Protein AF-A0A7V1Z707-F1 (afdb_monomer)

Solvent-accessible surface area (backbone atoms only — not comparable to full-atom values): 9925 Å² total; per-residue (Å²): 136,84,70,59,70,59,56,55,51,48,53,52,50,53,51,48,55,55,44,49,56,33,56,69,27,36,63,40,91,52,62,70,53,20,52,52,24,50,54,52,51,55,51,44,47,70,42,86,67,9,59,64,48,47,56,56,34,60,56,38,56,73,47,92,47,66,58,33,25,55,51,30,51,53,48,48,51,56,61,61,61,76,72,40,89,82,39,63,60,59,43,47,41,85,31,55,59,90,86,42,83,65,45,70,63,52,41,53,52,31,37,53,54,25,53,75,72,47,72,89,88,67,87,54,101,76,52,63,43,34,25,44,14,31,52,55,50,52,40,51,42,47,73,75,56,48,44,68,69,61,55,40,52,51,40,44,54,16,37,55,46,45,49,52,52,28,57,77,67,75,44,83,77,60,64,64,87,129

Secondary structure (DSSP, 8-state):
---HHHHHHHHHHHHHHHHHHHHHTTT-SSHHHHHHHHHHHHHHTTSTTHHHHHHHHHHHTT-S-HHHHHHHHHHHHHHH----TT-SSPPPGGGS-TTSTTHHHHHHHHHHHHHHHS-TT---TT-HHHHHHHHHHHHHHHHTT--HHHHHHHHHHHHHHHHHHHHHTTPPP-PPP-

Nearest PDB structures (foldseek):
  3woy-assembly1_A  TM=5.002E-01  e=1.822E-01  Homo sapiens
  4k92-assembly2_B  TM=4.890E-01  e=6.211E-01  Homo sapiens
  8whl-assembly2_C  TM=2.829E-01  e=6.273E-02  Homo sapiens
  7rwc-assembly1_B  TM=3.567E-01  e=4.710E+00  Mus musculus
  7q4o-assembly1_A  TM=3.629E-01  e=4.234E+00  Homo sapiens

Radius of gyration: 19.45 Å; Cα contacts (8 Å, |Δi|>4): 183; chains: 1; bounding box: 58×37×52 Å

Mean predicted aligned error: 6.6 Å

Sequence (178 aa):
MFEFPFLVSWLWLSNSFESGFWICRLSHPQYAVRVAAHQQLARRVRDTDGVLTVHLLEEALQSSHPEVVRRARDLLAHFYSLEPSDYAAMPWIDQLPDYWPNRKAIVETYLYRARQLLDTGYYQADWPDYRLATSLYVYDLLRQGVPRQSVLQLLDIMVEREKEYRRSRGMKELVREY

Structure (mmCIF, N/CA/C/O backbone):
data_AF-A0A7V1Z707-F1
#
_entry.id   AF-A0A7V1Z707-F1
#
loop_
_atom_site.group_PDB
_atom_site.id
_atom_site.type_symbol
_atom_site.label_atom_id
_atom_site.label_alt_id
_atom_site.label_comp_id
_atom_site.label_asym_id
_atom_site.label_entity_id
_atom_site.label_seq_id
_atom_site.pdbx_PDB_ins_code
_atom_site.Cartn_x
_atom_site.Cartn_y
_atom_site.Cartn_z
_atom_site.occupancy
_atom_site.B_iso_or_equiv
_atom_site.auth_seq_id
_atom_site.auth_comp_id
_atom_site.auth_asym_id
_atom_site.auth_atom_id
_atom_site.pdbx_PDB_model_num
ATOM 1 N N . MET A 1 1 ? 32.501 13.244 12.351 1.00 45.38 1 MET A N 1
ATOM 2 C CA . MET A 1 1 ? 31.854 14.315 11.568 1.00 45.38 1 MET A CA 1
ATOM 3 C C . MET A 1 1 ? 31.474 13.703 10.222 1.00 45.38 1 MET A C 1
ATOM 5 O O . MET A 1 1 ? 32.355 13.371 9.453 1.00 45.38 1 MET A O 1
ATOM 9 N N . PHE A 1 2 ? 30.181 13.397 10.085 1.00 47.94 2 PHE A N 1
ATOM 10 C CA . PHE A 1 2 ? 29.369 13.000 8.921 1.00 47.94 2 PHE A CA 1
ATOM 11 C C . PHE A 1 2 ? 30.028 12.545 7.593 1.00 47.94 2 PHE A C 1
ATOM 13 O O . PHE A 1 2 ? 30.207 13.348 6.687 1.00 47.94 2 PHE A O 1
ATOM 20 N N . GLU A 1 3 ? 30.172 11.224 7.410 1.00 47.41 3 GLU A N 1
ATOM 21 C CA . GLU A 1 3 ? 30.248 10.558 6.084 1.00 47.41 3 GLU A CA 1
ATOM 22 C C . GLU A 1 3 ? 28.862 10.153 5.524 1.00 47.41 3 GLU A C 1
ATOM 24 O O . GLU A 1 3 ? 28.730 9.627 4.420 1.00 47.41 3 GLU A O 1
ATOM 29 N N . PHE A 1 4 ? 27.792 10.430 6.272 1.00 52.09 4 PHE A N 1
ATOM 30 C CA . PHE A 1 4 ? 26.423 10.028 5.935 1.00 52.09 4 PHE A CA 1
ATOM 31 C C . PHE A 1 4 ? 25.848 10.561 4.606 1.00 52.09 4 PHE A C 1
ATOM 33 O O . PHE A 1 4 ? 25.180 9.783 3.925 1.00 52.09 4 PHE A O 1
ATOM 40 N N . PRO A 1 5 ? 26.062 11.823 4.176 1.00 58.38 5 PRO A N 1
ATOM 41 C CA . PRO A 1 5 ? 25.417 12.312 2.953 1.00 58.38 5 PRO A CA 1
ATOM 42 C C . PRO A 1 5 ? 25.980 11.663 1.680 1.00 58.38 5 PRO A C 1
ATOM 44 O O . PRO A 1 5 ? 25.258 11.519 0.693 1.00 58.38 5 PRO A O 1
ATOM 47 N N . PHE A 1 6 ? 27.241 11.220 1.702 1.00 57.00 6 PHE A N 1
ATOM 48 C CA . PHE A 1 6 ? 27.877 10.574 0.554 1.00 57.00 6 PHE A CA 1
ATOM 49 C C . PHE A 1 6 ? 27.322 9.164 0.310 1.00 57.00 6 PHE A C 1
ATOM 51 O O . PHE A 1 6 ? 26.988 8.821 -0.822 1.00 57.00 6 PHE A O 1
ATOM 58 N N . LEU A 1 7 ? 27.133 8.375 1.374 1.00 59.62 7 LEU A N 1
ATOM 59 C CA . LEU A 1 7 ? 26.590 7.014 1.280 1.00 59.62 7 LEU A CA 1
ATOM 60 C C . LEU A 1 7 ? 25.124 6.998 0.830 1.00 59.62 7 LEU A C 1
ATOM 62 O O . LEU A 1 7 ? 24.752 6.183 -0.012 1.00 59.62 7 LEU A O 1
ATOM 66 N N . VAL A 1 8 ? 24.307 7.931 1.331 1.00 60.78 8 VAL A N 1
ATOM 67 C CA . VAL A 1 8 ? 22.905 8.075 0.902 1.00 60.78 8 VAL A CA 1
ATOM 68 C C . VAL A 1 8 ? 22.832 8.478 -0.572 1.00 60.78 8 VAL A C 1
ATOM 70 O O . VAL A 1 8 ? 22.059 7.887 -1.320 1.00 60.78 8 VAL A O 1
ATOM 73 N N . SER A 1 9 ? 23.684 9.408 -1.016 1.00 65.81 9 SER A N 1
ATOM 74 C CA . SER A 1 9 ? 23.740 9.836 -2.423 1.00 65.81 9 SER A CA 1
ATOM 75 C C . SER A 1 9 ? 24.198 8.706 -3.352 1.00 65.81 9 SER A C 1
ATOM 77 O O . SER A 1 9 ? 23.640 8.527 -4.433 1.00 65.81 9 SER A O 1
ATOM 79 N N . TRP A 1 10 ? 25.180 7.908 -2.923 1.00 67.25 10 TRP A N 1
ATOM 80 C CA . TRP A 1 10 ? 25.704 6.778 -3.691 1.00 67.25 10 TRP A CA 1
ATOM 81 C C . TRP A 1 10 ? 24.694 5.631 -3.836 1.00 67.25 10 TRP A C 1
ATOM 83 O O . TRP A 1 10 ? 24.528 5.084 -4.928 1.00 67.25 10 TRP A O 1
ATOM 93 N N . LEU A 1 11 ? 23.978 5.288 -2.761 1.00 64.88 11 LEU A N 1
ATOM 94 C CA . LEU A 1 11 ? 22.899 4.295 -2.804 1.00 64.88 11 LEU A CA 1
ATOM 95 C C . LEU A 1 11 ? 21.767 4.747 -3.735 1.00 64.88 11 LEU A C 1
ATOM 97 O O . LEU A 1 11 ? 21.299 3.966 -4.560 1.00 64.88 11 LEU A O 1
ATOM 101 N N . TRP A 1 12 ? 21.393 6.028 -3.679 1.00 67.06 12 TRP A N 1
ATOM 102 C CA . TRP A 1 12 ? 20.383 6.603 -4.569 1.00 67.06 12 TRP A CA 1
ATOM 103 C C . TRP A 1 12 ? 20.800 6.540 -6.042 1.00 67.06 12 TRP A C 1
ATOM 105 O O . TRP A 1 12 ? 20.029 6.091 -6.891 1.00 67.06 12 TRP A O 1
ATOM 115 N N . LEU A 1 13 ? 22.036 6.948 -6.346 1.00 72.94 13 LEU A N 1
ATOM 116 C CA . LEU A 1 13 ? 22.586 6.939 -7.703 1.00 72.94 13 LEU A CA 1
ATOM 117 C C . LEU A 1 13 ? 22.687 5.517 -8.259 1.00 72.94 13 LEU A C 1
ATOM 119 O O . LEU A 1 13 ? 22.184 5.253 -9.348 1.00 72.94 13 LEU A O 1
ATOM 123 N N . SER A 1 14 ? 23.294 4.591 -7.514 1.00 72.69 14 SER A N 1
ATOM 124 C CA . SER A 1 14 ? 23.469 3.203 -7.965 1.00 72.69 14 SER A CA 1
ATOM 125 C C . SER A 1 14 ? 22.130 2.494 -8.179 1.00 72.69 14 SER A C 1
ATOM 127 O O . SER A 1 14 ? 21.933 1.878 -9.229 1.00 72.69 14 SER A O 1
ATOM 129 N N . ASN A 1 15 ? 21.168 2.662 -7.262 1.00 78.69 15 ASN A N 1
ATOM 130 C CA . ASN A 1 15 ? 19.832 2.101 -7.439 1.00 78.69 15 ASN A CA 1
ATOM 131 C C . ASN A 1 15 ? 19.127 2.706 -8.664 1.00 78.69 15 ASN A C 1
ATOM 133 O O . ASN A 1 15 ? 18.525 1.974 -9.454 1.00 78.69 15 ASN A O 1
ATOM 137 N N . SER A 1 16 ? 19.261 4.018 -8.873 1.00 80.25 16 SER A N 1
ATOM 138 C CA . SER A 1 16 ? 18.641 4.697 -10.012 1.00 80.25 16 SER A CA 1
ATOM 139 C C . SER A 1 16 ? 19.216 4.244 -11.353 1.00 80.25 16 SER A C 1
ATOM 141 O O . SER A 1 16 ? 18.457 3.982 -12.286 1.00 80.25 16 SER A O 1
ATOM 143 N N . PHE A 1 17 ? 20.539 4.078 -11.450 1.00 84.81 17 PHE A N 1
ATOM 144 C CA . PHE A 1 17 ? 21.184 3.573 -12.664 1.00 84.81 17 PHE A CA 1
ATOM 145 C C . PHE A 1 17 ? 20.758 2.142 -12.989 1.00 84.81 17 PHE A C 1
ATOM 147 O O . PHE A 1 17 ? 20.399 1.852 -14.131 1.00 84.81 17 PHE A O 1
ATOM 154 N N . GLU A 1 18 ? 20.762 1.247 -12.001 1.00 87.12 18 GLU A N 1
ATOM 155 C CA . GLU A 1 18 ? 20.366 -0.147 -12.212 1.00 87.12 18 GLU A CA 1
ATOM 156 C C . GLU A 1 18 ? 18.880 -0.274 -12.560 1.00 87.12 18 GLU A C 1
ATOM 158 O O . GLU A 1 18 ? 18.517 -0.972 -13.510 1.00 87.12 18 GLU A O 1
ATOM 163 N N . SER A 1 19 ? 18.010 0.424 -11.830 1.00 89.19 19 SER A N 1
ATOM 164 C CA . SER A 1 19 ? 16.570 0.423 -12.092 1.00 89.19 19 SER A CA 1
ATOM 165 C C . SER A 1 19 ? 16.262 1.024 -13.466 1.00 89.19 19 SER A C 1
ATOM 167 O O . SER A 1 19 ? 15.529 0.416 -14.245 1.00 89.19 19 SER A O 1
ATOM 169 N N . GLY A 1 20 ? 16.889 2.151 -13.818 1.00 89.12 20 GLY A N 1
ATOM 170 C CA . GLY A 1 20 ? 16.773 2.770 -15.139 1.00 89.12 20 GLY A CA 1
ATOM 171 C C . GLY A 1 20 ? 17.249 1.849 -16.267 1.00 89.12 20 GLY A C 1
ATOM 172 O O . GLY A 1 20 ? 16.561 1.697 -17.278 1.00 89.12 20 GLY A O 1
ATOM 173 N N . PHE A 1 21 ? 18.373 1.152 -16.075 1.00 92.94 21 PHE A N 1
ATOM 174 C CA . PHE A 1 21 ? 18.870 0.153 -17.023 1.00 92.94 21 PHE A CA 1
ATOM 175 C C . PHE A 1 21 ? 17.839 -0.950 -17.298 1.00 92.94 21 PHE A C 1
ATOM 177 O O . PHE A 1 21 ? 17.602 -1.303 -18.458 1.00 92.94 21 PHE A O 1
ATOM 184 N N . TRP A 1 22 ? 17.201 -1.485 -16.254 1.00 95.25 22 TRP A N 1
ATOM 185 C CA . TRP A 1 22 ? 16.174 -2.513 -16.420 1.00 95.25 22 TRP A CA 1
ATOM 186 C C . TRP A 1 22 ? 14.881 -1.961 -17.023 1.00 95.25 22 TRP A C 1
ATOM 188 O O . TRP A 1 22 ? 14.293 -2.623 -17.880 1.00 95.25 22 TRP A O 1
ATOM 198 N N . ILE A 1 23 ? 14.468 -0.744 -16.661 1.00 94.25 23 ILE A N 1
ATOM 199 C CA . ILE A 1 23 ? 13.292 -0.078 -17.240 1.00 94.25 23 ILE A CA 1
ATOM 200 C C . ILE A 1 23 ? 13.458 0.094 -18.755 1.00 94.25 23 ILE A C 1
ATOM 202 O O . ILE A 1 23 ? 12.563 -0.282 -19.513 1.00 94.25 23 ILE A O 1
ATOM 206 N N . CYS A 1 24 ? 14.628 0.537 -19.224 1.00 93.44 24 CYS A N 1
ATOM 207 C CA . CYS A 1 24 ? 14.930 0.650 -20.657 1.00 93.44 24 CYS A CA 1
ATOM 208 C C . CYS A 1 24 ? 14.841 -0.691 -21.409 1.00 93.44 24 CYS A C 1
ATOM 210 O O . CYS A 1 24 ? 14.638 -0.716 -22.621 1.00 93.44 24 CYS A O 1
ATOM 212 N N . ARG A 1 25 ? 14.970 -1.827 -20.710 1.00 95.75 25 ARG A N 1
ATOM 213 C CA . ARG A 1 25 ? 14.857 -3.174 -21.292 1.00 95.75 25 ARG A CA 1
ATOM 214 C C . ARG A 1 25 ? 13.433 -3.730 -21.294 1.00 95.75 25 ARG A C 1
ATOM 216 O O . ARG A 1 25 ? 13.204 -4.772 -21.910 1.00 95.75 25 ARG A O 1
ATOM 223 N N . LEU A 1 26 ? 12.462 -3.043 -20.688 1.00 95.06 26 LEU A N 1
ATOM 224 C CA . LEU A 1 26 ? 11.058 -3.467 -20.708 1.00 95.06 26 LEU A CA 1
ATOM 225 C C . LEU A 1 26 ? 10.448 -3.457 -22.118 1.00 95.06 26 LEU A C 1
ATOM 227 O O . LEU A 1 26 ? 9.533 -4.232 -22.379 1.00 95.06 26 LEU A O 1
ATOM 231 N N . SER A 1 27 ? 10.973 -2.646 -23.039 1.00 94.12 27 SER A N 1
ATOM 232 C CA . SER A 1 27 ? 10.579 -2.592 -24.457 1.00 94.12 27 SER A CA 1
ATOM 233 C C . SER A 1 27 ? 11.502 -3.372 -25.396 1.00 94.12 27 SER A C 1
ATOM 235 O O . SER A 1 27 ? 11.324 -3.314 -26.610 1.00 94.12 27 SER A O 1
ATOM 237 N N . HIS A 1 28 ? 12.490 -4.108 -24.877 1.00 96.44 28 HIS A N 1
ATOM 238 C CA . HIS A 1 28 ? 13.505 -4.746 -25.716 1.00 96.44 28 HIS A CA 1
ATOM 239 C C . HIS A 1 28 ? 12.877 -5.682 -26.774 1.00 96.44 28 HIS A C 1
ATOM 241 O O . HIS A 1 28 ? 11.966 -6.432 -26.419 1.00 96.44 28 HIS A O 1
ATOM 247 N N . PRO A 1 29 ? 13.355 -5.731 -28.038 1.00 94.31 29 PRO A N 1
ATOM 248 C CA . PRO A 1 29 ? 12.733 -6.541 -29.098 1.00 94.31 29 PRO A CA 1
ATOM 249 C C . PRO A 1 29 ? 12.636 -8.035 -28.763 1.00 94.31 29 PRO A C 1
ATOM 251 O O . PRO A 1 29 ? 11.620 -8.686 -29.019 1.00 94.31 29 PRO A O 1
ATOM 254 N N . GLN A 1 30 ? 13.666 -8.579 -28.113 1.00 96.69 30 GLN A N 1
ATOM 255 C CA . GLN A 1 30 ? 13.684 -9.971 -27.661 1.00 96.69 30 GLN A CA 1
ATOM 256 C C . GLN A 1 30 ? 12.838 -10.159 -26.394 1.00 96.69 30 GLN A C 1
ATOM 258 O O . GLN A 1 30 ? 13.122 -9.556 -25.357 1.00 96.69 30 GLN A O 1
ATOM 263 N N . TYR A 1 31 ? 11.843 -11.050 -26.457 1.00 93.56 31 TYR A N 1
ATOM 264 C CA . TYR A 1 31 ? 10.920 -11.329 -25.348 1.00 93.56 31 TYR A CA 1
ATOM 265 C C . TYR A 1 31 ? 11.630 -11.788 -24.069 1.00 93.56 31 TYR A C 1
ATOM 267 O O . TYR A 1 31 ? 11.317 -11.289 -22.990 1.00 93.56 31 TYR A O 1
ATOM 275 N N . ALA A 1 32 ? 12.626 -12.671 -24.186 1.00 96.81 32 ALA A N 1
ATOM 276 C CA . ALA A 1 32 ? 13.379 -13.179 -23.039 1.00 96.81 32 ALA A CA 1
ATOM 277 C C . ALA A 1 32 ? 14.036 -12.052 -22.219 1.00 96.81 32 ALA A C 1
ATOM 279 O O . ALA A 1 32 ? 14.011 -12.082 -20.991 1.00 96.81 32 ALA A O 1
ATOM 280 N N . VAL A 1 33 ? 14.546 -11.011 -22.888 1.00 96.44 33 VAL A N 1
ATOM 281 C CA . VAL A 1 33 ? 15.144 -9.843 -22.222 1.00 96.44 33 VAL A CA 1
ATOM 282 C C . VAL A 1 33 ? 14.086 -9.030 -21.475 1.00 96.44 33 VAL A C 1
ATOM 284 O O . VAL A 1 33 ? 14.337 -8.617 -20.345 1.00 96.44 33 VAL A O 1
ATOM 287 N N . ARG A 1 34 ? 12.887 -8.852 -22.051 1.00 95.50 34 ARG A N 1
ATOM 288 C CA . ARG A 1 34 ? 11.772 -8.159 -21.376 1.00 95.50 34 ARG A CA 1
ATOM 289 C C . ARG A 1 34 ? 11.335 -8.889 -20.111 1.00 95.50 34 ARG A C 1
ATOM 291 O O . ARG A 1 34 ? 11.089 -8.258 -19.087 1.00 95.50 34 ARG A O 1
ATOM 298 N N . VAL A 1 35 ? 11.237 -10.217 -20.184 1.00 95.75 35 VAL A N 1
ATOM 299 C CA . VAL A 1 35 ? 10.872 -11.059 -19.037 1.00 95.75 35 VAL A CA 1
ATOM 300 C C . VAL A 1 35 ? 11.934 -10.967 -17.948 1.00 95.75 35 VAL A C 1
ATOM 302 O O . VAL A 1 35 ? 11.584 -10.723 -16.797 1.00 95.75 35 VAL A O 1
ATOM 305 N N . ALA A 1 36 ? 13.215 -11.083 -18.305 1.00 96.50 36 ALA A N 1
ATOM 306 C CA . ALA A 1 36 ? 14.308 -10.940 -17.349 1.00 96.50 36 ALA A CA 1
ATOM 307 C C . ALA A 1 36 ? 14.297 -9.555 -16.681 1.00 96.50 36 ALA A C 1
ATOM 309 O O . ALA A 1 36 ? 14.369 -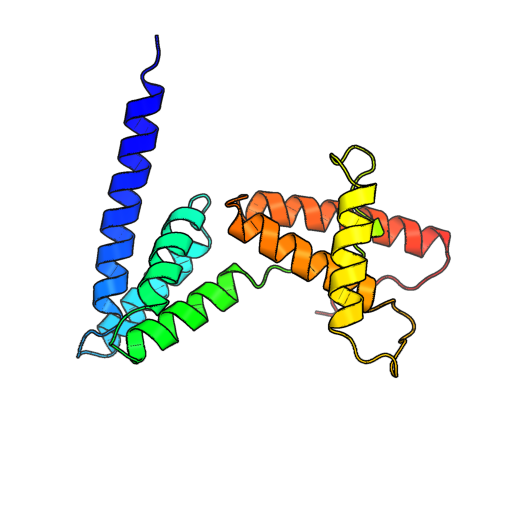9.470 -15.459 1.00 96.50 36 ALA A O 1
ATOM 310 N N . ALA A 1 37 ? 14.128 -8.478 -17.455 1.00 96.19 37 ALA A N 1
ATOM 311 C CA . ALA A 1 37 ? 14.045 -7.119 -16.922 1.00 96.19 37 ALA A CA 1
ATOM 312 C C . ALA A 1 37 ? 12.874 -6.945 -15.948 1.00 96.19 37 ALA A C 1
ATOM 314 O O . ALA A 1 37 ? 13.047 -6.420 -14.850 1.00 96.19 37 ALA A O 1
ATOM 315 N N . HIS A 1 38 ? 11.696 -7.448 -16.318 1.00 96.25 38 HIS A N 1
ATOM 316 C CA . HIS A 1 38 ? 10.521 -7.404 -15.459 1.00 96.25 38 HIS A CA 1
ATOM 317 C C . HIS A 1 38 ? 10.729 -8.200 -14.160 1.00 96.25 38 HIS A C 1
ATOM 319 O O . HIS A 1 38 ? 10.410 -7.702 -13.088 1.00 96.25 38 HIS A O 1
ATOM 325 N N . GLN A 1 39 ? 11.320 -9.397 -14.224 1.00 95.75 39 GLN A N 1
ATOM 326 C CA . GLN A 1 39 ? 11.631 -10.193 -13.032 1.00 95.75 39 GLN A CA 1
ATOM 327 C C . GLN A 1 39 ? 12.642 -9.504 -12.110 1.00 95.75 39 GLN A C 1
ATOM 329 O O . GLN A 1 39 ? 12.494 -9.578 -10.894 1.00 95.75 39 GLN A O 1
ATOM 334 N N . GLN A 1 40 ? 13.661 -8.840 -12.665 1.00 95.38 40 GLN A N 1
ATOM 335 C CA . GLN A 1 40 ? 14.636 -8.101 -11.861 1.00 95.38 40 GLN A CA 1
ATOM 336 C C . GLN A 1 40 ? 13.983 -6.912 -11.159 1.00 95.38 40 GLN A C 1
ATOM 338 O O . GLN A 1 40 ? 14.134 -6.766 -9.951 1.00 95.38 40 GLN A O 1
ATOM 343 N N . LEU A 1 41 ? 13.182 -6.121 -11.876 1.00 95.19 41 LEU A N 1
ATOM 344 C CA . LEU A 1 41 ? 12.427 -5.022 -11.271 1.00 95.19 41 LEU A CA 1
ATOM 345 C C . LEU A 1 41 ? 11.438 -5.527 -10.211 1.00 95.19 41 LEU A C 1
ATOM 347 O O . LEU A 1 41 ? 11.351 -4.937 -9.141 1.00 95.19 41 LEU A O 1
ATOM 351 N N . ALA A 1 42 ? 10.761 -6.655 -10.448 1.00 94.12 42 ALA A N 1
ATOM 352 C CA . ALA A 1 42 ? 9.848 -7.257 -9.475 1.00 94.12 42 ALA A CA 1
ATOM 353 C C . ALA A 1 42 ?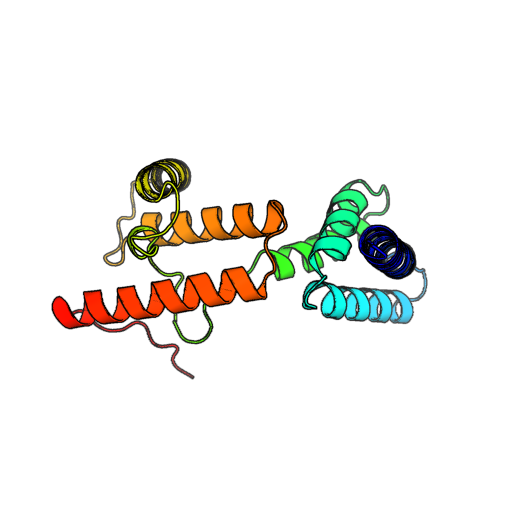 10.542 -7.671 -8.168 1.00 94.12 42 ALA A C 1
ATOM 355 O O . ALA A 1 42 ? 9.921 -7.601 -7.109 1.00 94.12 42 ALA A O 1
ATOM 356 N N . ARG A 1 43 ? 11.810 -8.101 -8.225 1.00 91.81 43 ARG A N 1
ATOM 357 C CA . ARG A 1 43 ? 12.615 -8.370 -7.021 1.00 91.81 43 ARG A CA 1
ATOM 358 C C . ARG A 1 43 ? 12.958 -7.070 -6.304 1.00 91.81 43 ARG A C 1
ATOM 360 O O . ARG A 1 43 ? 12.615 -6.935 -5.141 1.00 91.81 43 ARG A O 1
ATOM 367 N N . ARG A 1 44 ? 13.505 -6.090 -7.030 1.00 90.69 44 ARG A N 1
ATOM 368 C CA . ARG A 1 44 ? 13.929 -4.797 -6.465 1.00 90.69 44 ARG A CA 1
ATOM 369 C C . ARG A 1 44 ? 12.806 -4.051 -5.763 1.00 90.69 44 ARG A C 1
ATOM 371 O O . ARG A 1 44 ? 12.981 -3.534 -4.674 1.00 90.69 44 ARG A O 1
ATOM 378 N N . VAL A 1 45 ? 11.619 -4.046 -6.359 1.00 91.19 45 VAL A N 1
ATOM 379 C CA . VAL A 1 45 ? 10.422 -3.420 -5.782 1.00 91.19 45 VAL A CA 1
ATOM 380 C C . VAL A 1 45 ? 10.024 -4.048 -4.431 1.00 91.19 45 VAL A C 1
ATOM 382 O O . VAL A 1 45 ? 9.342 -3.406 -3.634 1.00 91.19 45 VAL A O 1
ATOM 385 N N . ARG A 1 46 ? 10.446 -5.288 -4.147 1.00 86.81 46 ARG A N 1
ATOM 386 C CA . ARG A 1 46 ? 10.221 -5.976 -2.864 1.00 86.81 46 ARG A CA 1
ATOM 387 C C . ARG A 1 46 ? 11.363 -5.784 -1.862 1.00 86.81 46 ARG A C 1
ATOM 389 O O . ARG A 1 46 ? 11.172 -6.135 -0.699 1.00 86.81 46 ARG A O 1
ATOM 396 N N . ASP A 1 47 ? 12.507 -5.258 -2.289 1.00 85.38 47 ASP A N 1
ATOM 397 C CA . ASP A 1 47 ? 13.655 -5.014 -1.419 1.00 85.38 47 ASP A CA 1
ATOM 398 C C . ASP A 1 47 ? 13.406 -3.802 -0.502 1.00 85.38 47 ASP A C 1
ATOM 400 O O . ASP A 1 47 ? 12.479 -3.010 -0.699 1.00 85.38 47 ASP A O 1
ATOM 404 N N . THR A 1 48 ? 14.240 -3.649 0.531 1.00 76.69 48 THR A N 1
ATOM 405 C CA . THR A 1 48 ? 14.105 -2.602 1.560 1.00 76.69 48 THR A CA 1
ATOM 406 C C . THR A 1 48 ? 14.087 -1.186 0.975 1.00 76.69 48 THR A C 1
ATOM 408 O O . THR A 1 48 ? 13.393 -0.310 1.488 1.00 76.69 48 THR A O 1
ATOM 411 N N . ASP A 1 49 ? 14.827 -0.963 -0.109 1.00 76.94 49 ASP A N 1
ATOM 412 C CA . ASP A 1 49 ? 14.933 0.293 -0.850 1.00 76.94 49 ASP A CA 1
ATOM 413 C C . ASP A 1 49 ? 14.100 0.299 -2.146 1.00 76.94 49 ASP A C 1
ATOM 415 O O . ASP A 1 49 ? 14.252 1.192 -2.983 1.00 76.94 49 ASP A O 1
ATOM 419 N N . GLY A 1 50 ? 13.163 -0.645 -2.297 1.00 83.50 50 GLY A N 1
ATOM 420 C CA . GLY A 1 50 ? 12.300 -0.768 -3.476 1.00 83.50 50 GLY A CA 1
ATOM 421 C C . GLY A 1 50 ? 11.474 0.483 -3.786 1.00 83.50 50 GLY A C 1
ATOM 422 O O . GLY A 1 50 ? 11.108 0.708 -4.938 1.00 83.50 50 GLY A O 1
ATOM 423 N N . VAL A 1 51 ? 11.267 1.355 -2.793 1.00 84.25 51 VAL A N 1
ATOM 424 C CA . VAL A 1 51 ? 10.672 2.691 -2.959 1.00 84.25 51 VAL A CA 1
ATOM 425 C C . VAL A 1 51 ? 11.392 3.542 -4.017 1.00 84.25 51 VAL A C 1
ATOM 427 O O . VAL A 1 51 ? 10.748 4.280 -4.760 1.00 84.25 51 VAL A O 1
ATOM 430 N N . LEU A 1 52 ? 12.715 3.406 -4.147 1.00 85.12 52 LEU A N 1
ATOM 431 C CA . LEU A 1 52 ? 13.500 4.140 -5.144 1.00 85.12 52 LEU A CA 1
ATOM 432 C C . LEU A 1 52 ? 13.187 3.655 -6.560 1.00 85.12 52 LEU A C 1
ATOM 434 O O . LEU A 1 52 ? 13.024 4.448 -7.485 1.00 85.12 52 LEU A O 1
ATOM 438 N N . THR A 1 53 ? 13.039 2.340 -6.722 1.00 90.81 53 THR A N 1
ATOM 439 C CA . THR A 1 53 ? 12.618 1.732 -7.986 1.00 90.81 53 THR A CA 1
ATOM 440 C C . THR A 1 53 ? 11.182 2.126 -8.340 1.00 90.81 53 THR A C 1
ATOM 442 O O . THR A 1 53 ? 10.889 2.361 -9.509 1.00 90.81 53 THR A O 1
ATOM 445 N N . VAL A 1 54 ? 10.295 2.242 -7.347 1.00 91.19 54 VAL A N 1
ATOM 446 C CA . VAL A 1 54 ? 8.890 2.640 -7.537 1.00 91.19 54 VAL A CA 1
ATOM 447 C C . VAL A 1 54 ? 8.776 4.031 -8.147 1.00 91.19 54 VAL A C 1
ATOM 449 O O . VAL A 1 54 ? 8.034 4.187 -9.111 1.00 91.19 54 VAL A O 1
ATOM 452 N N . HIS A 1 55 ? 9.560 5.003 -7.676 1.00 88.38 55 HIS A N 1
ATOM 453 C CA . HIS A 1 55 ? 9.548 6.353 -8.245 1.00 88.38 55 HIS A CA 1
ATOM 454 C C . HIS A 1 55 ? 9.875 6.356 -9.750 1.00 88.38 55 HIS A C 1
ATOM 456 O O . HIS A 1 55 ? 9.153 6.940 -10.554 1.00 88.38 55 HIS A O 1
ATOM 462 N N . LEU A 1 56 ? 10.901 5.605 -10.159 1.00 91.94 56 LEU A N 1
ATOM 463 C CA . LEU A 1 56 ? 11.277 5.476 -11.572 1.00 91.94 56 LEU A CA 1
ATOM 464 C C . LEU A 1 56 ? 10.227 4.722 -12.398 1.00 91.94 56 LEU A C 1
ATOM 466 O O . LEU A 1 56 ? 10.041 4.994 -13.584 1.00 91.94 56 LEU A O 1
ATOM 470 N N . LEU A 1 57 ? 9.525 3.764 -11.789 1.00 94.50 57 LEU A N 1
ATOM 471 C CA . LEU A 1 57 ? 8.413 3.073 -12.437 1.00 94.50 57 LEU A CA 1
ATOM 472 C C . LEU A 1 57 ? 7.200 3.994 -12.626 1.00 94.50 57 LEU A C 1
ATOM 474 O O . LEU A 1 57 ? 6.535 3.882 -13.656 1.00 94.50 57 LEU A O 1
ATOM 478 N N . GLU A 1 58 ? 6.920 4.905 -11.687 1.00 93.75 58 GLU A N 1
ATOM 479 C CA . GLU A 1 58 ? 5.886 5.937 -11.849 1.00 93.75 58 GLU A CA 1
ATOM 480 C C . GLU A 1 58 ? 6.222 6.876 -13.016 1.00 93.75 58 GLU A C 1
ATOM 482 O O . GLU A 1 58 ? 5.356 7.153 -13.848 1.00 93.75 58 GLU A O 1
ATOM 487 N N . GLU A 1 59 ? 7.483 7.302 -13.147 1.00 93.00 59 GLU A N 1
ATOM 488 C CA . GLU A 1 59 ? 7.947 8.080 -14.305 1.00 93.00 59 GLU A CA 1
ATOM 489 C C . GLU A 1 59 ? 7.814 7.291 -15.616 1.00 93.00 59 GLU A C 1
ATOM 491 O O . GLU A 1 59 ? 7.363 7.827 -16.633 1.00 93.00 59 GLU A O 1
ATOM 496 N N . ALA A 1 60 ? 8.123 5.990 -15.599 1.00 94.56 60 ALA A N 1
ATOM 497 C CA . ALA A 1 60 ? 8.006 5.115 -16.766 1.00 94.56 60 ALA A CA 1
ATOM 498 C C . ALA A 1 60 ? 6.563 4.983 -17.292 1.00 94.56 60 ALA A C 1
ATOM 500 O O . ALA A 1 60 ? 6.368 4.619 -18.457 1.00 94.56 60 ALA A O 1
ATOM 501 N N . LEU A 1 61 ? 5.544 5.323 -16.490 1.00 96.06 61 LEU A N 1
ATOM 502 C CA . LEU A 1 61 ? 4.154 5.406 -16.952 1.00 96.06 61 LEU A CA 1
ATOM 503 C C . LEU A 1 61 ? 3.926 6.512 -17.989 1.00 96.06 61 LEU A C 1
ATOM 505 O O . LEU A 1 61 ? 2.948 6.435 -18.730 1.00 96.06 61 LEU A O 1
ATOM 509 N N . GLN A 1 62 ? 4.820 7.503 -18.064 1.00 95.94 62 GLN A N 1
ATOM 510 C CA . GLN A 1 62 ? 4.799 8.570 -19.070 1.00 95.94 62 GLN A CA 1
ATOM 511 C C . GLN A 1 62 ? 5.520 8.177 -20.371 1.00 95.94 62 GLN A C 1
ATOM 513 O O . GLN A 1 62 ? 5.610 8.977 -21.302 1.00 95.94 62 GLN A O 1
ATOM 518 N N . SER A 1 63 ? 6.054 6.953 -20.460 1.00 94.81 63 SER A N 1
ATOM 519 C CA . SER A 1 63 ? 6.716 6.462 -21.668 1.00 94.81 63 SER A CA 1
ATOM 520 C C . SER A 1 63 ? 5.755 6.414 -22.858 1.00 94.81 63 SER A C 1
ATOM 522 O O . SER A 1 63 ? 4.613 5.974 -22.744 1.00 94.81 63 SER A O 1
ATOM 524 N N . SER A 1 64 ? 6.250 6.768 -24.045 1.00 94.19 64 SER A N 1
ATOM 525 C CA . SER A 1 64 ? 5.514 6.591 -25.302 1.00 94.19 64 SER A CA 1
ATOM 526 C C . SER A 1 64 ? 5.399 5.125 -25.737 1.00 94.19 64 SER A C 1
ATOM 528 O O . SER A 1 64 ? 4.623 4.817 -26.640 1.00 94.19 64 SER A O 1
ATOM 530 N N . HIS A 1 65 ? 6.153 4.207 -25.117 1.00 95.19 65 HIS A N 1
ATOM 531 C CA . HIS A 1 65 ? 6.176 2.798 -25.497 1.00 95.19 65 HIS A CA 1
ATOM 532 C C . HIS A 1 65 ? 5.143 1.974 -24.696 1.00 95.19 65 HIS A C 1
ATOM 534 O O . HIS A 1 65 ? 5.351 1.734 -23.501 1.00 95.19 65 HIS A O 1
ATOM 540 N N . PRO A 1 66 ? 4.087 1.413 -25.324 1.00 94.06 66 PRO A N 1
ATOM 541 C CA . PRO A 1 66 ? 2.982 0.766 -24.602 1.00 94.06 66 PRO A CA 1
ATOM 542 C C . PRO A 1 66 ? 3.395 -0.412 -23.708 1.00 94.06 66 PRO A C 1
ATOM 544 O O . PRO A 1 66 ? 2.870 -0.573 -22.610 1.00 94.06 66 PRO A O 1
ATOM 547 N N . GLU A 1 67 ? 4.363 -1.229 -24.142 1.00 93.12 67 GLU A N 1
ATOM 548 C CA . GLU A 1 67 ? 4.853 -2.367 -23.342 1.00 93.12 67 GLU A CA 1
ATOM 549 C C . GLU A 1 67 ? 5.573 -1.926 -22.054 1.00 93.12 67 GLU A C 1
ATOM 551 O O . GLU A 1 67 ? 5.463 -2.615 -21.039 1.00 93.12 67 GLU A O 1
ATOM 556 N N . VAL A 1 68 ? 6.263 -0.773 -22.066 1.00 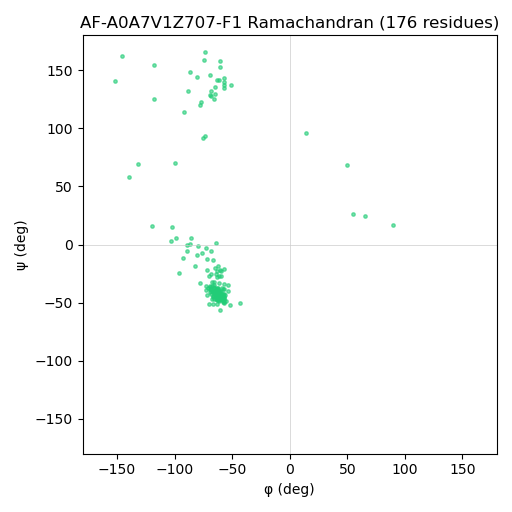95.25 68 VAL A N 1
ATOM 557 C CA . VAL A 1 68 ? 6.907 -0.212 -20.864 1.00 95.25 68 VAL A CA 1
ATOM 558 C C . VAL A 1 68 ? 5.826 0.190 -19.874 1.00 95.25 68 VAL A C 1
ATOM 560 O O . VAL A 1 68 ? 5.837 -0.286 -18.743 1.00 95.25 68 VAL A O 1
ATOM 563 N N . VAL A 1 69 ? 4.839 0.966 -20.333 1.00 96.12 69 VAL A N 1
ATOM 564 C CA . VAL A 1 69 ? 3.705 1.413 -19.511 1.00 96.12 69 VAL A CA 1
ATOM 565 C C . VAL A 1 69 ? 2.959 0.220 -18.918 1.00 96.12 69 VAL A C 1
ATOM 567 O O . VAL A 1 69 ? 2.705 0.184 -17.717 1.00 96.12 69 VAL A O 1
ATOM 570 N N . ARG A 1 70 ? 2.641 -0.796 -19.731 1.00 95.75 70 ARG A N 1
ATOM 571 C CA . ARG A 1 70 ? 1.920 -1.994 -19.279 1.00 95.75 70 ARG A CA 1
ATOM 572 C C . ARG A 1 70 ? 2.672 -2.732 -18.169 1.00 95.75 70 ARG A C 1
ATOM 574 O O . ARG A 1 70 ? 2.070 -3.080 -17.160 1.00 95.75 70 ARG A O 1
ATOM 581 N N . ARG A 1 71 ? 3.975 -2.974 -18.344 1.00 96.12 71 ARG A N 1
ATOM 582 C CA . ARG A 1 71 ? 4.794 -3.697 -17.356 1.00 96.12 71 ARG A CA 1
ATOM 583 C C . ARG A 1 71 ? 5.090 -2.870 -16.113 1.00 96.12 71 ARG A C 1
ATOM 585 O O . ARG A 1 71 ? 5.134 -3.437 -15.030 1.00 96.12 71 ARG A O 1
ATOM 592 N N . ALA A 1 72 ? 5.282 -1.562 -16.257 1.00 96.38 72 ALA A N 1
ATOM 593 C CA . ALA A 1 72 ? 5.444 -0.664 -15.121 1.00 96.38 72 ALA A CA 1
ATOM 594 C C . ALA A 1 72 ? 4.167 -0.620 -14.269 1.00 96.38 72 ALA A C 1
ATOM 596 O O . ALA A 1 72 ? 4.255 -0.762 -13.054 1.00 96.38 72 ALA A O 1
ATOM 597 N N . ARG A 1 73 ? 2.979 -0.542 -14.892 1.00 95.94 73 ARG A N 1
ATOM 598 C CA . ARG A 1 73 ? 1.690 -0.644 -14.179 1.00 95.94 73 ARG A CA 1
ATOM 599 C C . ARG A 1 73 ? 1.558 -1.943 -13.396 1.00 95.94 73 ARG A C 1
ATOM 601 O O . ARG A 1 73 ? 1.134 -1.903 -12.252 1.00 95.94 73 ARG A O 1
ATOM 608 N N . ASP A 1 74 ? 1.927 -3.065 -14.004 1.00 95.44 74 ASP A N 1
ATOM 609 C CA . ASP A 1 74 ? 1.884 -4.384 -13.364 1.00 95.44 74 ASP A CA 1
ATOM 610 C C . ASP A 1 74 ? 2.802 -4.454 -12.127 1.00 95.44 74 ASP A C 1
ATOM 612 O O . ASP A 1 74 ? 2.379 -4.851 -11.042 1.00 95.44 74 ASP A O 1
ATOM 616 N N . LEU A 1 75 ? 4.037 -3.952 -12.247 1.00 95.25 75 LEU A N 1
ATOM 617 C CA . LEU A 1 75 ? 4.984 -3.873 -11.128 1.00 95.25 75 LEU A CA 1
ATOM 618 C C . LEU A 1 75 ? 4.492 -2.949 -10.004 1.00 95.25 75 LEU A C 1
ATOM 620 O O . LEU A 1 75 ? 4.596 -3.301 -8.829 1.00 95.25 75 LEU A O 1
ATOM 624 N N . LEU A 1 76 ? 3.939 -1.785 -10.356 1.00 94.25 76 LEU A N 1
ATOM 625 C CA . LEU A 1 76 ? 3.380 -0.835 -9.391 1.00 94.25 76 LEU A CA 1
ATOM 626 C C . LEU A 1 76 ? 2.143 -1.402 -8.694 1.00 94.25 76 LEU A C 1
ATOM 628 O O . LEU A 1 76 ? 2.016 -1.261 -7.482 1.00 94.25 76 LEU A O 1
ATOM 632 N N . ALA A 1 77 ? 1.265 -2.091 -9.425 1.00 91.81 77 ALA A N 1
ATOM 633 C CA . ALA A 1 77 ? 0.110 -2.765 -8.842 1.00 91.81 77 ALA A CA 1
ATOM 634 C C . ALA A 1 77 ? 0.552 -3.779 -7.778 1.00 91.81 77 ALA A C 1
ATOM 636 O O . ALA A 1 77 ? 0.012 -3.782 -6.675 1.00 91.81 77 ALA A O 1
ATOM 637 N N . HIS A 1 78 ? 1.599 -4.564 -8.053 1.00 88.94 78 HIS A N 1
ATOM 638 C CA . HIS A 1 78 ? 2.170 -5.486 -7.066 1.00 88.94 78 HIS A CA 1
ATOM 639 C C . HIS A 1 78 ? 2.779 -4.758 -5.854 1.00 88.94 78 HIS A C 1
ATOM 641 O O . HIS A 1 78 ? 2.642 -5.214 -4.717 1.00 88.94 78 HIS A O 1
ATOM 647 N N . PHE A 1 79 ? 3.441 -3.614 -6.067 1.00 90.81 79 PHE A N 1
ATOM 648 C CA . PHE A 1 79 ? 4.024 -2.820 -4.979 1.00 90.81 79 PHE A CA 1
ATOM 649 C C . PHE A 1 79 ? 2.977 -2.204 -4.049 1.00 90.81 79 PHE A C 1
ATOM 651 O O . PHE A 1 79 ? 3.145 -2.243 -2.831 1.00 90.81 79 PHE A O 1
ATOM 658 N N . TYR A 1 80 ? 1.911 -1.640 -4.606 1.00 91.31 80 TYR A N 1
ATOM 659 C CA . TYR A 1 80 ? 0.859 -1.003 -3.817 1.00 91.31 80 TYR A CA 1
ATOM 660 C C . TYR A 1 80 ? -0.158 -2.007 -3.266 1.00 91.31 80 TYR A C 1
ATOM 662 O O . TYR A 1 80 ? -0.846 -1.705 -2.293 1.00 91.31 80 TYR A O 1
ATOM 670 N N . SER A 1 81 ? -0.220 -3.216 -3.832 1.00 88.50 81 SER A N 1
ATOM 671 C CA . SER A 1 81 ? -0.963 -4.340 -3.264 1.00 88.50 81 SER A CA 1
ATOM 672 C C . SER A 1 81 ? -0.191 -4.924 -2.080 1.00 88.50 81 SER A C 1
ATOM 674 O O . SER A 1 81 ? 0.687 -5.785 -2.229 1.00 88.50 81 SER A O 1
ATOM 676 N N . LEU A 1 82 ? -0.492 -4.422 -0.886 1.00 91.00 82 LEU A N 1
ATOM 677 C CA . LEU A 1 82 ? 0.035 -4.924 0.376 1.00 91.00 82 LEU A CA 1
ATOM 678 C C . LEU A 1 82 ? -1.116 -5.434 1.242 1.00 91.00 82 LEU A C 1
ATOM 680 O O . LEU A 1 82 ? -2.060 -4.703 1.524 1.00 91.00 82 LEU A O 1
ATOM 684 N N . GLU A 1 83 ? -0.997 -6.683 1.673 1.00 91.31 83 GLU A N 1
ATOM 685 C CA . GLU A 1 83 ? -1.930 -7.350 2.577 1.00 91.31 83 GLU A CA 1
ATOM 686 C C . GLU A 1 83 ? -1.204 -7.733 3.873 1.00 91.31 83 GLU A C 1
ATOM 688 O O . GLU A 1 83 ? 0.017 -7.926 3.837 1.00 91.31 83 GLU A O 1
ATOM 693 N N . PRO A 1 84 ? -1.924 -7.874 5.002 1.00 92.56 84 PRO A N 1
ATOM 694 C CA . PRO A 1 84 ? -1.350 -8.406 6.234 1.00 92.56 84 PRO A CA 1
ATOM 695 C C . PRO A 1 84 ? -0.822 -9.837 6.061 1.00 92.56 84 PRO A C 1
ATOM 697 O O . PRO A 1 84 ? -1.242 -10.588 5.169 1.00 92.56 84 PRO A O 1
ATOM 700 N N . SER A 1 85 ? 0.099 -10.221 6.946 1.00 89.12 85 SER A N 1
ATOM 701 C CA . SER A 1 85 ? 0.828 -11.488 6.848 1.00 89.12 85 SER A CA 1
ATOM 702 C C . SER A 1 85 ? -0.082 -12.702 7.062 1.00 89.12 85 SER A C 1
ATOM 704 O O . SER A 1 85 ? -0.053 -13.643 6.270 1.00 89.12 85 SER A O 1
ATOM 706 N N . ASP A 1 86 ? -0.921 -12.664 8.100 1.00 87.00 86 ASP A N 1
ATOM 707 C CA . ASP A 1 86 ? -1.735 -13.804 8.542 1.00 87.00 86 ASP A CA 1
ATOM 708 C C . ASP A 1 86 ? -3.151 -13.374 8.952 1.00 87.00 86 ASP A C 1
ATOM 710 O O . ASP A 1 86 ? -3.595 -13.506 10.097 1.00 87.00 86 ASP A O 1
ATOM 714 N N . TYR A 1 87 ? -3.851 -12.761 7.999 1.00 90.81 87 TYR A N 1
ATOM 715 C CA . TYR A 1 87 ? -5.242 -12.360 8.161 1.00 90.81 87 TYR A CA 1
ATOM 716 C C . TYR A 1 87 ? -5.941 -12.342 6.803 1.00 90.81 87 TYR A C 1
ATOM 718 O O . TYR A 1 87 ? -5.348 -11.954 5.797 1.00 90.81 87 TYR A O 1
ATOM 726 N N . ALA A 1 88 ? -7.195 -12.787 6.754 1.00 89.94 88 ALA A N 1
ATOM 727 C CA . ALA A 1 88 ? -7.927 -12.948 5.496 1.00 89.94 88 ALA A CA 1
ATOM 728 C C . ALA A 1 88 ? -8.431 -11.622 4.895 1.00 89.94 88 ALA A C 1
ATOM 730 O O . ALA A 1 88 ? -8.956 -11.612 3.785 1.00 89.94 88 ALA A O 1
ATOM 731 N N . ALA A 1 89 ? -8.303 -10.509 5.621 1.00 91.25 89 ALA A N 1
ATOM 732 C CA . ALA A 1 89 ? -8.806 -9.207 5.202 1.00 91.25 89 ALA A CA 1
ATOM 733 C C . ALA A 1 89 ? -7.893 -8.066 5.676 1.00 91.25 89 ALA A C 1
ATOM 735 O O . ALA A 1 89 ? -7.102 -8.229 6.597 1.00 91.25 89 ALA A O 1
ATOM 736 N N . MET A 1 90 ? -8.020 -6.880 5.081 1.00 94.50 90 MET A N 1
ATOM 737 C CA . MET A 1 90 ? -7.324 -5.677 5.560 1.00 94.50 90 MET A CA 1
ATOM 738 C C . MET A 1 90 ? -7.881 -5.229 6.909 1.00 94.50 90 MET A C 1
ATOM 740 O O . MET A 1 90 ? -9.091 -5.040 6.970 1.00 94.50 90 MET A O 1
ATOM 744 N N . PRO A 1 91 ? -7.084 -5.002 7.966 1.00 95.56 91 PRO A N 1
ATOM 745 C CA . PRO A 1 91 ? -7.618 -4.637 9.276 1.00 95.56 91 PRO A CA 1
ATOM 746 C C . PRO A 1 91 ? -8.408 -3.323 9.225 1.00 95.56 91 PRO A C 1
ATOM 748 O O . PRO A 1 91 ? -8.134 -2.469 8.380 1.00 95.56 91 PRO A O 1
ATOM 751 N N . TRP A 1 92 ? -9.385 -3.128 10.110 1.00 96.50 92 TRP A N 1
ATOM 752 C CA . TRP A 1 92 ? -10.127 -1.859 10.158 1.00 96.50 92 TRP A CA 1
ATOM 753 C C . TRP A 1 92 ? -9.217 -0.679 10.515 1.00 96.50 92 TRP A C 1
ATOM 755 O O . TRP A 1 92 ? -8.369 -0.792 11.399 1.00 96.50 92 TRP A O 1
ATOM 765 N N . ILE A 1 93 ? -9.439 0.482 9.890 1.00 97.31 93 ILE A N 1
ATOM 766 C CA . ILE A 1 93 ? -8.627 1.689 10.133 1.00 97.31 93 ILE A CA 1
ATOM 767 C C . ILE A 1 93 ? -8.666 2.145 11.603 1.00 97.31 93 ILE A C 1
ATOM 769 O O . ILE A 1 93 ? -7.688 2.679 12.122 1.00 97.31 93 ILE A O 1
ATOM 773 N N . ASP A 1 94 ? -9.752 1.841 12.318 1.00 96.56 94 ASP A N 1
ATOM 774 C CA . ASP A 1 94 ? -9.893 2.087 13.758 1.00 96.56 94 ASP A CA 1
ATOM 775 C C . ASP A 1 94 ? -8.944 1.246 14.617 1.00 96.56 94 ASP A C 1
ATOM 777 O O . ASP A 1 94 ? -8.755 1.537 15.795 1.00 96.56 94 ASP A O 1
ATOM 781 N N . GLN A 1 95 ? -8.299 0.226 14.060 1.00 97.31 95 GLN A N 1
ATOM 782 C CA . GLN A 1 95 ? -7.306 -0.563 14.783 1.00 97.31 95 GLN A CA 1
ATOM 783 C C . GLN A 1 95 ? -5.904 0.043 14.725 1.00 97.31 95 GLN A C 1
ATOM 785 O O . GLN A 1 95 ? -4.967 -0.551 15.257 1.00 97.31 95 GLN A O 1
ATOM 790 N N . LEU A 1 96 ? -5.748 1.243 14.146 1.00 97.31 96 LEU A N 1
ATOM 791 C CA . LEU A 1 96 ? -4.511 2.012 14.269 1.00 97.31 96 LEU A CA 1
ATOM 792 C C . LEU A 1 96 ? -4.098 2.145 15.748 1.00 97.31 96 LEU A C 1
ATOM 794 O O . LEU A 1 96 ? -4.966 2.431 16.585 1.00 97.31 96 LEU A O 1
ATOM 798 N N . PRO A 1 97 ? -2.798 1.989 16.077 1.00 96.19 97 PRO A N 1
ATOM 799 C CA . PRO A 1 97 ? -2.324 2.079 17.455 1.00 96.19 97 PRO A CA 1
ATOM 800 C C . PRO A 1 97 ? -2.673 3.418 18.106 1.00 96.19 97 PRO A C 1
ATOM 802 O O . PRO A 1 97 ? -2.587 4.460 17.463 1.00 96.19 97 PRO A O 1
ATOM 805 N N . ASP A 1 98 ? -3.011 3.424 19.395 1.00 94.06 98 ASP A N 1
ATOM 806 C CA . ASP A 1 98 ? -3.470 4.649 20.077 1.00 94.06 98 ASP A CA 1
ATOM 807 C C . ASP A 1 98 ? -2.398 5.745 20.131 1.00 94.06 98 ASP A C 1
ATOM 809 O O . ASP A 1 98 ? -2.716 6.932 20.123 1.00 94.06 98 ASP A O 1
ATOM 813 N N . TYR A 1 99 ? -1.123 5.347 20.128 1.00 93.69 99 TYR A N 1
ATOM 814 C CA . TYR A 1 99 ? 0.029 6.249 20.074 1.00 93.69 99 TYR A CA 1
ATOM 815 C C . TYR A 1 99 ? 0.331 6.778 18.661 1.00 93.69 99 TYR A C 1
ATOM 817 O O . TYR A 1 99 ? 1.287 7.535 18.484 1.00 93.69 99 TYR A O 1
ATOM 825 N N . TRP A 1 100 ? -0.427 6.369 17.639 1.00 93.56 100 TRP A N 1
ATOM 826 C CA . TRP A 1 100 ? -0.163 6.761 16.260 1.00 93.56 100 TRP A CA 1
ATOM 827 C C . TRP A 1 100 ? -0.446 8.260 16.047 1.00 93.56 100 TRP A C 1
ATOM 829 O O . TRP A 1 100 ? -1.538 8.736 16.390 1.00 93.56 100 TRP A O 1
ATOM 839 N N . PRO A 1 101 ? 0.497 9.036 15.479 1.00 94.44 101 PRO A N 1
ATOM 840 C CA . PRO A 1 101 ? 0.329 10.477 15.323 1.00 94.44 101 PRO A CA 1
ATOM 841 C C . PRO A 1 101 ? -0.927 10.831 14.527 1.00 94.44 101 PRO A C 1
ATOM 843 O O . PRO A 1 101 ? -1.188 10.252 13.475 1.00 94.44 101 PRO A O 1
ATOM 846 N N . ASN A 1 102 ? -1.701 11.805 15.013 1.00 95.31 102 ASN A N 1
ATOM 847 C CA . ASN A 1 102 ? -2.922 12.288 14.357 1.00 95.31 102 ASN A CA 1
ATOM 848 C C . ASN A 1 102 ? -3.959 11.190 14.042 1.00 95.31 102 ASN A C 1
ATOM 850 O O . ASN A 1 102 ? -4.778 11.374 13.140 1.00 95.31 102 ASN A O 1
ATOM 854 N N . ARG A 1 103 ? -3.970 10.074 14.792 1.00 96.62 103 ARG A N 1
ATOM 855 C CA . ARG A 1 103 ? -4.850 8.912 14.559 1.00 96.62 103 ARG A CA 1
ATOM 856 C C . ARG A 1 103 ? -6.292 9.296 14.229 1.00 96.62 103 ARG A C 1
ATOM 858 O O . ARG A 1 103 ? -6.823 8.829 13.229 1.00 96.62 103 ARG A O 1
ATOM 865 N N . LYS A 1 104 ? -6.915 10.159 15.041 1.00 97.00 104 LYS A N 1
ATOM 866 C CA . LYS A 1 104 ? -8.310 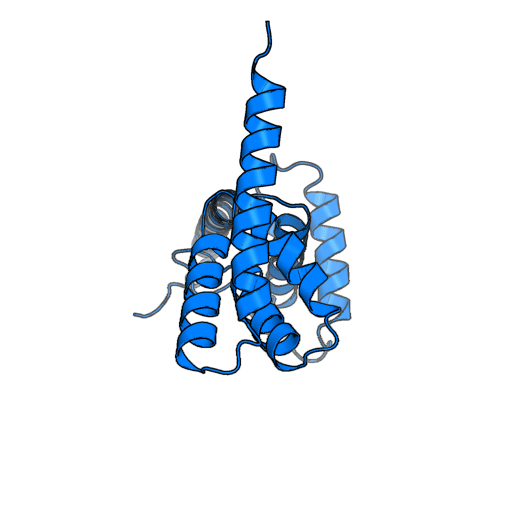10.587 14.837 1.00 97.00 104 LYS A CA 1
ATOM 867 C C . LYS A 1 104 ? -8.518 11.227 13.459 1.00 97.00 104 LYS A C 1
ATOM 869 O O . LYS A 1 104 ? -9.413 10.818 12.731 1.00 97.00 104 LYS A O 1
ATOM 874 N N . ALA A 1 105 ? -7.659 12.174 13.089 1.00 97.62 105 ALA A N 1
ATOM 875 C CA . ALA A 1 105 ? -7.750 12.864 11.805 1.00 97.62 105 ALA A CA 1
ATOM 876 C C . ALA A 1 105 ? -7.500 11.915 10.622 1.00 97.62 105 ALA A C 1
ATOM 878 O O . ALA A 1 105 ? -8.176 12.023 9.600 1.00 97.62 105 ALA A O 1
ATOM 879 N N . ILE A 1 106 ? -6.566 10.966 10.764 1.00 97.75 106 ILE A N 1
ATOM 880 C CA . ILE A 1 106 ? -6.306 9.924 9.760 1.00 97.75 106 ILE A CA 1
ATOM 881 C C . ILE A 1 106 ? -7.569 9.085 9.555 1.00 97.75 106 ILE A C 1
ATOM 883 O O . ILE A 1 106 ? -8.091 9.029 8.444 1.00 97.75 106 ILE A O 1
ATOM 887 N N . VAL A 1 107 ? -8.097 8.495 10.628 1.00 97.75 107 VAL A N 1
ATOM 888 C CA . VAL A 1 107 ? -9.309 7.665 10.597 1.00 97.75 107 VAL A CA 1
ATOM 889 C C . VAL A 1 107 ? -10.460 8.399 9.904 1.00 97.75 107 VAL A C 1
ATOM 891 O O . VAL A 1 107 ? -11.021 7.882 8.941 1.00 97.75 107 VAL A O 1
ATOM 894 N N . GLU A 1 108 ? -10.768 9.625 10.333 1.00 97.25 108 GLU A N 1
ATOM 895 C CA . GLU A 1 108 ? -11.861 10.427 9.770 1.00 97.25 108 GLU A CA 1
ATOM 896 C C . GLU A 1 108 ? -11.651 10.725 8.279 1.00 97.25 108 GLU A C 1
ATOM 898 O O . GLU A 1 108 ? -12.568 10.546 7.474 1.00 97.25 108 GLU A O 1
ATOM 903 N N . THR A 1 109 ? -10.434 11.116 7.890 1.00 97.75 109 THR A N 1
ATOM 904 C CA . THR A 1 109 ? -10.097 11.454 6.499 1.00 97.75 109 THR A CA 1
ATOM 905 C C . THR A 1 109 ? -10.255 10.250 5.572 1.00 97.75 109 THR A C 1
ATOM 907 O O . THR A 1 109 ? -10.867 10.355 4.506 1.00 97.75 109 THR A O 1
ATOM 910 N N . TYR A 1 110 ? -9.711 9.094 5.958 1.00 97.50 110 TYR A N 1
ATOM 911 C CA . TYR A 1 110 ? -9.736 7.908 5.103 1.00 97.50 110 TYR A CA 1
ATOM 912 C C . TYR A 1 110 ? -11.094 7.209 5.107 1.00 97.50 110 TYR A C 1
ATOM 914 O O . TYR A 1 110 ? -11.504 6.723 4.055 1.00 97.50 110 TYR A O 1
ATOM 922 N N . LEU A 1 111 ? -11.838 7.228 6.220 1.00 95.88 111 LEU A N 1
ATOM 923 C CA . LEU A 1 111 ? -13.233 6.773 6.233 1.00 95.88 111 LEU A CA 1
ATOM 924 C C . LEU A 1 111 ? -14.111 7.632 5.332 1.00 95.88 111 LEU A C 1
ATOM 926 O O . LEU A 1 111 ? -14.909 7.091 4.569 1.00 95.88 111 LEU A O 1
ATOM 930 N N . TYR A 1 112 ? -13.952 8.957 5.386 1.00 95.19 112 TYR A N 1
ATOM 931 C CA . TYR A 1 112 ? -14.676 9.852 4.491 1.00 95.19 112 TYR A CA 1
ATOM 932 C C . TYR A 1 112 ? -14.400 9.494 3.027 1.00 95.19 112 TYR A C 1
ATOM 934 O O . TYR A 1 112 ? -15.341 9.253 2.276 1.00 95.19 112 TYR A O 1
ATOM 942 N N . ARG A 1 113 ? -13.123 9.361 2.638 1.00 95.31 113 ARG A N 1
ATOM 943 C CA . ARG A 1 113 ? -12.733 8.963 1.274 1.00 95.31 113 ARG A CA 1
ATOM 944 C C . ARG A 1 113 ? -13.291 7.595 0.876 1.00 95.31 113 ARG A C 1
ATOM 946 O O . ARG A 1 113 ? -13.823 7.469 -0.220 1.00 95.31 113 ARG A O 1
ATOM 953 N N . ALA A 1 114 ? -13.201 6.593 1.748 1.00 94.31 114 ALA A N 1
ATOM 954 C CA . ALA A 1 114 ? -13.707 5.249 1.475 1.00 94.31 114 ALA A CA 1
ATOM 955 C C . ALA A 1 114 ? -15.222 5.246 1.215 1.00 94.31 114 ALA A C 1
ATOM 957 O O . ALA A 1 114 ? -15.688 4.620 0.267 1.00 94.31 114 ALA A O 1
ATOM 958 N N . ARG A 1 115 ? -15.986 6.010 2.002 1.00 91.81 115 ARG A N 1
ATOM 959 C CA . ARG A 1 115 ? -17.443 6.136 1.846 1.00 91.81 115 ARG A CA 1
ATOM 960 C C . ARG A 1 115 ? -17.865 6.861 0.571 1.00 91.81 115 ARG A C 1
ATOM 962 O O . ARG A 1 115 ? -18.957 6.606 0.092 1.00 91.81 115 ARG A O 1
ATOM 969 N N . GLN A 1 116 ? -17.021 7.731 0.013 1.00 91.94 116 GLN A N 1
ATOM 970 C CA . GLN A 1 116 ? -17.282 8.335 -1.301 1.00 91.94 116 GLN A CA 1
ATOM 971 C C . GLN A 1 116 ? -17.110 7.335 -2.457 1.00 91.94 116 GLN A C 1
ATOM 973 O O . GLN A 1 116 ? -17.627 7.570 -3.544 1.00 91.94 116 GLN A O 1
ATOM 978 N N . LEU A 1 117 ? -16.354 6.252 -2.248 1.00 89.94 117 LEU A N 1
ATOM 979 C CA . LEU A 1 117 ? -16.050 5.252 -3.279 1.00 89.94 117 LEU A CA 1
ATOM 980 C C . LEU A 1 117 ? -16.981 4.038 -3.235 1.00 89.94 117 LEU A C 1
ATOM 982 O O . LEU A 1 117 ? -17.126 3.348 -4.242 1.00 89.94 117 LEU A O 1
ATOM 986 N N . LEU A 1 118 ? -17.573 3.751 -2.076 1.00 85.00 118 LEU A N 1
ATOM 987 C CA . LEU A 1 118 ? -18.511 2.649 -1.912 1.00 85.00 118 LEU A CA 1
ATOM 988 C C . LEU A 1 118 ? -19.927 3.115 -2.220 1.00 85.00 118 LEU A C 1
ATOM 990 O O . LEU A 1 118 ? -20.390 4.127 -1.697 1.00 85.00 118 LEU A O 1
ATOM 994 N N . ASP A 1 119 ? -20.628 2.337 -3.039 1.00 75.31 119 ASP A N 1
ATOM 995 C CA . ASP A 1 119 ? -22.048 2.559 -3.253 1.00 75.31 119 ASP A CA 1
ATOM 996 C C . ASP A 1 119 ? -22.815 2.219 -1.965 1.00 75.31 119 ASP A C 1
ATOM 998 O O . ASP A 1 119 ? -22.594 1.183 -1.328 1.00 75.31 119 ASP A O 1
ATOM 1002 N N . THR A 1 120 ? -23.710 3.112 -1.556 1.00 62.25 120 THR A N 1
ATOM 1003 C CA . THR A 1 120 ? -24.356 3.098 -0.228 1.00 62.25 120 THR A CA 1
ATOM 1004 C C . THR A 1 120 ? -25.321 1.922 -0.015 1.00 62.25 120 THR A C 1
ATOM 1006 O O . THR A 1 120 ? -25.819 1.721 1.092 1.00 62.25 120 THR A O 1
ATOM 1009 N N . GLY A 1 121 ? -25.563 1.115 -1.053 1.00 58.62 121 GLY A N 1
ATOM 1010 C CA . GLY A 1 121 ? -26.526 0.013 -1.056 1.00 58.62 121 GLY A CA 1
ATOM 1011 C C . GLY A 1 121 ? -26.071 -1.304 -0.411 1.00 58.62 121 GLY A C 1
ATOM 1012 O O . GLY A 1 121 ? -26.906 -2.187 -0.240 1.00 58.62 121 GLY A O 1
ATOM 1013 N N . TYR A 1 122 ? -24.794 -1.470 -0.044 1.00 51.84 122 TYR A N 1
ATOM 1014 C CA . TYR A 1 122 ? -24.256 -2.756 0.440 1.00 51.84 122 TYR A CA 1
ATOM 1015 C C . TYR A 1 122 ? -23.441 -2.615 1.737 1.00 51.84 122 TYR A C 1
ATOM 1017 O O . TYR A 1 122 ? -22.229 -2.828 1.777 1.00 51.84 122 TYR A O 1
ATOM 1025 N N . TYR A 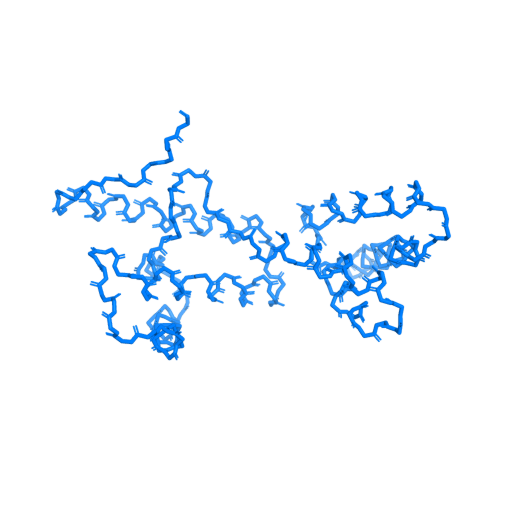1 123 ? -24.115 -2.306 2.846 1.00 57.28 123 TYR A N 1
ATOM 1026 C CA . TYR A 1 123 ? -23.530 -2.500 4.175 1.00 57.28 123 TYR A CA 1
ATOM 1027 C C . TYR A 1 123 ? -2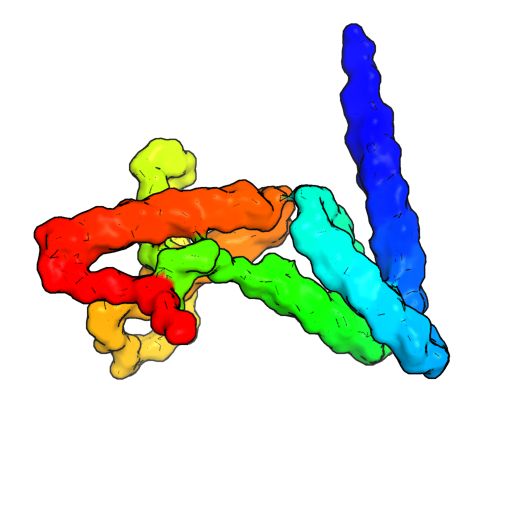3.511 -3.997 4.516 1.00 57.28 123 TYR A C 1
ATOM 1029 O O . TYR A 1 123 ? -24.485 -4.558 5.013 1.00 57.28 123 TYR A O 1
ATOM 1037 N N . GLN A 1 124 ? -22.395 -4.664 4.216 1.00 61.75 124 GLN A N 1
ATOM 1038 C CA . GLN A 1 124 ? -22.116 -6.009 4.722 1.00 61.75 124 GLN A CA 1
ATOM 1039 C C . GLN A 1 124 ? -21.727 -5.967 6.210 1.00 61.75 124 GLN A C 1
ATOM 1041 O O . GLN A 1 124 ? -21.251 -4.951 6.715 1.00 61.75 124 GLN A O 1
ATOM 1046 N N . ALA A 1 125 ? -21.881 -7.103 6.897 1.00 63.44 125 ALA A N 1
ATOM 1047 C CA . ALA A 1 125 ? -21.662 -7.272 8.339 1.00 63.44 125 ALA A CA 1
ATOM 1048 C C . ALA A 1 125 ? -20.208 -7.058 8.832 1.00 63.44 125 ALA A C 1
ATOM 1050 O O . ALA A 1 125 ? -19.956 -7.210 10.022 1.00 63.44 125 ALA A O 1
ATOM 1051 N N . ASP A 1 126 ? -19.263 -6.713 7.949 1.00 79.12 126 ASP A N 1
ATOM 1052 C CA . ASP A 1 126 ? -17.828 -6.600 8.264 1.00 79.12 126 ASP A CA 1
ATOM 1053 C C . ASP A 1 126 ? -17.230 -5.197 8.033 1.00 79.12 126 ASP A C 1
ATOM 1055 O O . ASP A 1 126 ? -16.009 -5.037 7.980 1.00 79.12 126 ASP A O 1
ATOM 1059 N N . TRP A 1 127 ? -18.091 -4.181 7.895 1.00 87.12 127 TRP A N 1
ATOM 1060 C CA . TRP A 1 127 ? -17.721 -2.767 7.713 1.00 87.12 127 TRP A CA 1
ATOM 1061 C C . TRP A 1 127 ? -16.674 -2.543 6.601 1.00 87.12 127 TRP A C 1
ATOM 1063 O O . TRP A 1 127 ? -15.519 -2.188 6.866 1.00 87.12 127 TRP A O 1
ATOM 1073 N N . PRO A 1 128 ? -17.056 -2.760 5.328 1.00 90.19 128 PRO A N 1
ATOM 1074 C CA . PRO A 1 128 ? -16.130 -2.696 4.195 1.00 90.19 128 PRO A CA 1
ATOM 1075 C C . PRO A 1 128 ? -15.479 -1.315 4.008 1.00 90.19 128 PRO A C 1
ATOM 1077 O O . PRO A 1 128 ? -14.345 -1.232 3.534 1.00 90.19 128 PRO A O 1
ATOM 1080 N N . ASP A 1 129 ? -16.143 -0.236 4.431 1.00 92.94 129 ASP A N 1
ATOM 1081 C CA . ASP A 1 129 ? -15.598 1.124 4.408 1.00 92.94 129 ASP A CA 1
ATOM 1082 C C . ASP A 1 129 ? -14.356 1.269 5.296 1.00 92.94 129 ASP A C 1
ATOM 1084 O O . ASP A 1 129 ? -13.392 1.920 4.894 1.00 92.94 129 ASP A O 1
ATOM 1088 N N . TYR A 1 130 ? -14.316 0.601 6.451 1.00 95.19 130 TYR A N 1
ATOM 1089 C CA . TYR A 1 130 ? -13.156 0.630 7.348 1.00 95.19 130 TYR A CA 1
ATOM 1090 C C . TYR A 1 130 ? -11.946 -0.105 6.771 1.00 95.19 130 TYR A C 1
ATOM 1092 O O . TYR A 1 130 ? -10.815 0.342 6.963 1.00 95.19 130 TYR A O 1
ATOM 1100 N N . ARG A 1 131 ? -12.162 -1.218 6.063 1.00 94.38 131 ARG A N 1
ATOM 1101 C CA . ARG A 1 131 ? -11.079 -1.972 5.407 1.00 94.38 131 ARG A CA 1
ATOM 1102 C C . ARG A 1 131 ? -10.550 -1.238 4.173 1.00 94.38 131 ARG A C 1
ATOM 1104 O O . ARG A 1 131 ? -9.337 -1.178 3.950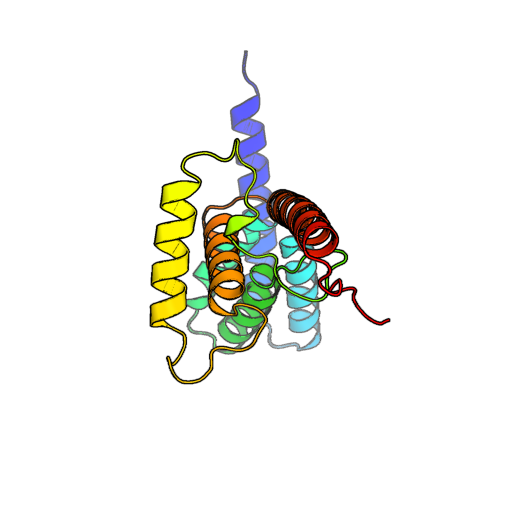 1.00 94.38 131 ARG A O 1
ATOM 1111 N N . LEU A 1 132 ? -11.447 -0.623 3.397 1.00 94.25 132 LEU A N 1
ATOM 1112 C CA . LEU A 1 132 ? -11.068 0.236 2.275 1.00 94.25 132 LEU A CA 1
ATOM 1113 C C . LEU A 1 132 ? -10.289 1.466 2.759 1.00 94.25 132 LEU A C 1
ATOM 1115 O O . LEU A 1 132 ? -9.269 1.803 2.165 1.00 94.25 132 LEU A O 1
ATOM 1119 N N . ALA A 1 133 ? -10.708 2.095 3.860 1.00 96.50 133 ALA A N 1
ATOM 1120 C CA . ALA A 1 133 ? -9.980 3.208 4.467 1.00 96.50 133 ALA A CA 1
ATOM 1121 C C . ALA A 1 133 ? -8.531 2.824 4.814 1.00 96.50 133 ALA A C 1
ATOM 1123 O O . ALA A 1 133 ? -7.610 3.570 4.480 1.00 96.50 133 ALA A O 1
ATOM 1124 N N . THR A 1 134 ? -8.304 1.637 5.388 1.00 97.50 134 THR A N 1
ATOM 1125 C CA . THR A 1 134 ? -6.946 1.118 5.626 1.00 97.50 134 THR A CA 1
ATOM 1126 C C . THR A 1 134 ? -6.174 0.908 4.333 1.00 97.50 134 THR A C 1
ATOM 1128 O O . THR A 1 134 ? -5.010 1.283 4.258 1.00 97.50 134 THR A O 1
ATOM 1131 N N . SER A 1 135 ? -6.814 0.365 3.298 1.00 95.88 135 SER A N 1
ATOM 1132 C CA . SER A 1 135 ? -6.174 0.143 1.993 1.00 95.88 135 SER A CA 1
ATOM 1133 C C . SER A 1 135 ? -5.711 1.460 1.358 1.00 95.88 135 SER A C 1
ATOM 1135 O O . SER A 1 135 ? -4.579 1.563 0.891 1.00 95.88 135 SER A O 1
ATOM 1137 N N . LEU A 1 136 ? -6.555 2.497 1.406 1.00 96.12 136 LEU A N 1
ATOM 1138 C CA . LEU A 1 136 ? -6.211 3.844 0.940 1.00 96.12 136 LEU A CA 1
ATOM 1139 C C . LEU A 1 136 ? -5.080 4.463 1.771 1.00 96.12 136 LEU A C 1
ATOM 1141 O O . LEU A 1 136 ? -4.189 5.100 1.215 1.00 96.12 136 LEU A O 1
ATOM 1145 N N . TYR A 1 137 ? -5.100 4.269 3.092 1.00 97.19 137 TYR A N 1
ATOM 1146 C CA . TYR A 1 137 ? -4.050 4.785 3.965 1.00 97.19 137 TYR A CA 1
ATOM 1147 C C . TYR A 1 137 ? -2.699 4.113 3.704 1.00 97.19 137 TYR A C 1
ATOM 1149 O O . TYR A 1 137 ? -1.685 4.794 3.573 1.00 97.19 137 TYR A O 1
ATOM 1157 N N . VAL A 1 138 ? -2.688 2.787 3.561 1.00 96.44 138 VAL A N 1
ATOM 1158 C CA . VAL A 1 138 ? -1.504 2.001 3.189 1.00 96.44 138 VAL A CA 1
ATOM 1159 C C . VAL A 1 138 ? -0.942 2.450 1.848 1.00 96.44 138 VAL A C 1
ATOM 1161 O O . VAL A 1 138 ? 0.266 2.653 1.737 1.00 96.44 138 VAL A O 1
ATOM 1164 N N . TYR A 1 139 ? -1.808 2.658 0.854 1.00 94.19 139 TYR A N 1
ATOM 1165 C CA . TYR A 1 139 ? -1.401 3.187 -0.444 1.00 94.19 139 TYR A CA 1
ATOM 1166 C C . TYR A 1 139 ? -0.665 4.526 -0.299 1.00 94.19 139 TYR A C 1
ATOM 1168 O O . TYR A 1 139 ? 0.434 4.691 -0.831 1.00 94.19 139 TYR A O 1
ATOM 1176 N N . ASP A 1 140 ? -1.233 5.465 0.465 1.00 95.00 140 ASP A N 1
ATOM 1177 C CA . ASP A 1 140 ? -0.636 6.786 0.668 1.00 95.00 140 ASP A CA 1
ATOM 1178 C C . ASP A 1 140 ? 0.670 6.719 1.482 1.00 95.00 140 ASP A C 1
ATOM 1180 O O . ASP A 1 140 ? 1.610 7.441 1.154 1.00 95.00 140 ASP A O 1
ATOM 1184 N N . LEU A 1 141 ? 0.793 5.822 2.470 1.00 94.50 141 LEU A N 1
ATOM 1185 C CA . LEU A 1 141 ? 2.057 5.582 3.185 1.00 94.50 141 LEU A CA 1
ATOM 1186 C C . LEU A 1 141 ? 3.160 5.088 2.240 1.00 94.50 141 LEU A C 1
ATOM 1188 O O . LEU A 1 141 ? 4.267 5.628 2.241 1.00 94.50 141 LEU A O 1
ATOM 1192 N N . LEU A 1 142 ? 2.855 4.089 1.409 1.00 92.25 142 LEU A N 1
ATOM 1193 C CA . LEU A 1 142 ? 3.803 3.553 0.430 1.00 92.25 142 LEU A CA 1
ATOM 1194 C C . LEU A 1 142 ? 4.210 4.623 -0.590 1.00 92.25 142 LEU A C 1
ATOM 1196 O O . LEU A 1 142 ? 5.388 4.756 -0.913 1.00 92.25 142 LEU A O 1
ATOM 1200 N N . ARG A 1 143 ? 3.253 5.435 -1.054 1.00 89.19 143 ARG A N 1
ATOM 1201 C CA . ARG A 1 143 ? 3.502 6.555 -1.973 1.00 89.19 143 ARG A CA 1
ATOM 1202 C C . ARG A 1 143 ? 4.345 7.667 -1.340 1.00 89.19 143 ARG A C 1
ATOM 1204 O O . ARG A 1 143 ? 5.157 8.277 -2.026 1.00 89.19 143 ARG A O 1
ATOM 1211 N N . GLN A 1 144 ? 4.180 7.932 -0.046 1.00 90.56 144 GLN A N 1
ATOM 1212 C CA . GLN A 1 144 ? 5.022 8.871 0.713 1.00 90.56 144 GLN A CA 1
ATOM 1213 C C . GLN A 1 144 ? 6.431 8.324 0.984 1.00 90.56 144 GLN A C 1
ATOM 1215 O O . GLN A 1 144 ? 7.272 9.022 1.547 1.00 90.56 144 GLN A O 1
ATOM 1220 N N . GLY A 1 145 ? 6.693 7.086 0.571 1.00 89.12 145 GLY A N 1
ATOM 1221 C CA . GLY A 1 145 ? 7.993 6.450 0.633 1.00 89.12 145 GLY A CA 1
ATOM 1222 C C . GLY A 1 145 ? 8.270 5.697 1.927 1.00 89.12 145 GLY A C 1
ATOM 1223 O O . GLY A 1 145 ? 9.422 5.369 2.212 1.00 89.12 145 GLY A O 1
ATOM 1224 N N . VAL A 1 146 ? 7.232 5.396 2.712 1.00 90.50 146 VAL A N 1
ATOM 1225 C CA . VAL A 1 146 ? 7.377 4.526 3.879 1.00 90.50 146 VAL A CA 1
ATOM 1226 C C . VAL A 1 146 ? 7.755 3.115 3.403 1.00 90.50 146 VAL A C 1
ATOM 1228 O O . VAL A 1 146 ? 7.074 2.570 2.529 1.00 90.50 146 VAL A O 1
ATOM 1231 N N . PRO A 1 147 ? 8.813 2.490 3.959 1.00 88.81 147 PRO A N 1
ATOM 1232 C CA . PRO A 1 147 ? 9.235 1.156 3.544 1.00 88.81 147 PRO A CA 1
ATOM 1233 C C . PRO A 1 147 ? 8.118 0.120 3.686 1.00 88.81 147 PRO A C 1
ATOM 1235 O O . PRO A 1 147 ? 7.442 0.058 4.716 1.00 88.81 147 PRO A O 1
ATOM 1238 N N . ARG A 1 148 ? 7.971 -0.755 2.682 1.00 90.00 148 ARG A N 1
ATOM 1239 C CA . ARG A 1 148 ? 6.909 -1.778 2.637 1.00 90.00 148 ARG A CA 1
ATOM 1240 C C . ARG A 1 148 ? 6.884 -2.654 3.890 1.00 90.00 148 ARG A C 1
ATOM 1242 O O . ARG A 1 148 ? 5.809 -2.933 4.408 1.00 90.00 148 ARG A O 1
ATOM 1249 N N . GLN A 1 149 ? 8.054 -3.026 4.412 1.00 90.00 149 GLN A N 1
ATOM 1250 C CA . GLN A 1 149 ? 8.163 -3.819 5.638 1.00 90.00 149 GLN A CA 1
ATOM 1251 C C . GLN A 1 149 ? 7.612 -3.085 6.868 1.00 90.00 149 GLN A C 1
ATOM 1253 O O . GLN A 1 149 ? 6.969 -3.701 7.711 1.00 90.00 149 GLN A O 1
ATOM 1258 N N . SER A 1 150 ? 7.826 -1.771 6.968 1.00 92.31 150 SER A N 1
ATOM 1259 C CA . SER A 1 150 ? 7.285 -0.961 8.063 1.00 92.31 150 SER A CA 1
ATOM 1260 C C . SER A 1 150 ? 5.765 -0.837 7.967 1.00 92.31 150 SER A C 1
ATOM 1262 O O . SER A 1 150 ? 5.079 -0.905 8.984 1.00 92.31 150 SER A O 1
ATOM 1264 N N . VAL A 1 151 ? 5.224 -0.709 6.751 1.00 94.56 151 VAL A N 1
ATOM 1265 C CA . VAL A 1 151 ? 3.769 -0.706 6.539 1.00 94.56 151 VAL A CA 1
ATOM 1266 C C . VAL A 1 151 ? 3.165 -2.084 6.837 1.00 94.56 151 VAL A C 1
ATOM 1268 O O . VAL A 1 151 ? 2.108 -2.160 7.454 1.00 94.56 151 VAL A O 1
ATOM 1271 N N . LEU A 1 152 ? 3.855 -3.174 6.486 1.00 94.69 152 LEU A N 1
ATOM 1272 C CA . LEU A 1 152 ? 3.434 -4.536 6.826 1.00 94.69 152 LEU A CA 1
ATOM 1273 C C . LEU A 1 152 ? 3.399 -4.757 8.344 1.00 94.69 152 LEU A C 1
ATOM 1275 O O . LEU A 1 152 ? 2.407 -5.248 8.868 1.00 94.69 152 LEU A O 1
ATOM 1279 N N . GLN A 1 153 ? 4.433 -4.317 9.065 1.00 95.62 153 GLN A N 1
ATOM 1280 C CA . GLN A 1 153 ? 4.461 -4.373 10.531 1.00 95.62 153 GLN A CA 1
ATOM 1281 C C . GLN A 1 153 ? 3.306 -3.587 11.161 1.00 95.62 153 GLN A C 1
ATOM 1283 O O . GLN A 1 153 ? 2.695 -4.058 12.117 1.00 95.62 153 GLN A O 1
ATOM 1288 N N . LEU A 1 154 ? 2.982 -2.404 10.624 1.00 97.00 154 LEU A N 1
ATOM 1289 C CA . LEU A 1 154 ? 1.813 -1.643 11.063 1.00 97.00 154 LEU A CA 1
ATOM 1290 C C . LEU A 1 154 ? 0.522 -2.446 10.861 1.00 97.00 154 LEU A C 1
ATOM 1292 O O . LEU A 1 154 ? -0.290 -2.521 11.781 1.00 97.00 154 LEU A O 1
ATOM 1296 N N . LEU A 1 155 ? 0.342 -3.059 9.689 1.00 97.38 155 LEU A N 1
ATOM 1297 C CA . LEU A 1 155 ? -0.828 -3.888 9.403 1.00 97.38 155 LEU A CA 1
ATOM 1298 C C . LEU A 1 155 ? -0.939 -5.074 10.355 1.00 97.38 155 LEU A C 1
ATOM 1300 O O . LEU A 1 155 ? -2.020 -5.310 10.885 1.00 97.38 155 LEU A O 1
ATOM 1304 N N . ASP A 1 156 ? 0.160 -5.770 10.627 1.00 96.69 156 ASP A N 1
ATOM 1305 C CA . ASP A 1 156 ? 0.162 -6.908 11.544 1.00 96.69 156 ASP A CA 1
ATOM 1306 C C . ASP A 1 156 ? -0.190 -6.471 12.984 1.00 96.69 156 ASP A C 1
ATOM 1308 O O . ASP A 1 156 ? -0.982 -7.131 13.655 1.00 96.69 156 ASP A O 1
ATOM 1312 N N . ILE A 1 157 ? 0.276 -5.298 13.442 1.00 96.94 157 ILE A N 1
ATOM 1313 C CA . ILE A 1 157 ? -0.145 -4.718 14.735 1.00 96.94 157 ILE A CA 1
ATOM 1314 C C . ILE A 1 157 ? -1.651 -4.415 14.747 1.00 96.94 157 ILE A C 1
ATOM 1316 O O . ILE A 1 157 ? -2.342 -4.710 15.726 1.00 96.94 157 ILE A O 1
ATOM 1320 N N . MET A 1 158 ? -2.174 -3.819 13.673 1.00 97.50 158 MET A N 1
ATOM 1321 C CA . MET A 1 158 ? -3.605 -3.528 13.548 1.00 97.50 158 MET A CA 1
ATOM 1322 C C . MET A 1 158 ? -4.444 -4.815 13.527 1.00 97.50 158 MET A C 1
ATOM 1324 O O . MET A 1 158 ? -5.525 -4.849 14.113 1.00 97.50 158 MET A O 1
ATOM 1328 N N . VAL A 1 159 ? -3.947 -5.880 12.891 1.00 96.62 159 VAL A N 1
ATOM 1329 C CA . VAL A 1 159 ? -4.583 -7.205 12.876 1.00 96.62 159 VAL A CA 1
ATOM 1330 C C . VAL A 1 159 ? -4.689 -7.781 14.281 1.00 96.62 159 VAL A C 1
ATOM 1332 O O . VAL A 1 159 ? -5.768 -8.231 14.658 1.00 96.62 159 VAL A O 1
ATOM 1335 N N . GLU A 1 160 ? -3.619 -7.747 15.077 1.00 96.19 160 GLU A N 1
ATOM 1336 C CA . GLU A 1 160 ? -3.665 -8.281 16.445 1.00 96.19 160 GLU A CA 1
ATOM 1337 C C . GLU A 1 160 ? -4.679 -7.532 17.319 1.00 96.19 160 GLU A C 1
ATOM 1339 O O . GLU A 1 160 ? -5.450 -8.155 18.054 1.00 96.19 160 GLU A O 1
ATOM 1344 N N . ARG A 1 161 ? -4.777 -6.207 17.157 1.00 96.38 161 ARG A N 1
ATOM 1345 C CA . ARG A 1 161 ? -5.812 -5.397 17.818 1.00 96.38 161 ARG A CA 1
ATOM 1346 C C . ARG A 1 161 ? -7.222 -5.751 17.335 1.00 96.38 161 ARG A C 1
ATOM 1348 O O . ARG A 1 161 ? -8.143 -5.847 18.147 1.00 96.38 161 ARG A O 1
ATOM 1355 N N . GLU A 1 162 ? -7.411 -6.008 16.037 1.00 95.44 162 GLU A N 1
ATOM 1356 C CA . GLU A 1 162 ? -8.702 -6.478 15.516 1.00 95.44 162 GLU A CA 1
ATOM 1357 C C . GLU A 1 162 ? -9.079 -7.856 16.077 1.00 95.44 162 GLU A C 1
ATOM 1359 O O . GLU A 1 162 ? -10.228 -8.057 16.476 1.00 95.44 162 GLU A O 1
ATOM 1364 N N . LYS A 1 163 ? -8.129 -8.798 16.139 1.00 94.81 163 LYS A N 1
ATOM 1365 C CA . LYS A 1 163 ? -8.341 -10.130 16.726 1.00 94.81 163 LYS A CA 1
ATOM 1366 C C . LYS A 1 163 ? -8.783 -10.009 18.183 1.00 94.81 163 LYS A C 1
ATOM 1368 O O . LYS A 1 163 ? -9.784 -10.613 18.566 1.00 94.81 163 LYS A O 1
ATOM 1373 N N . GLU A 1 164 ? -8.103 -9.188 18.982 1.00 94.62 164 GLU A N 1
ATOM 1374 C CA . GLU A 1 164 ? -8.482 -8.931 20.376 1.00 94.62 164 GLU A CA 1
ATOM 1375 C C . GLU A 1 164 ? -9.891 -8.330 20.490 1.00 94.62 164 GLU A C 1
ATOM 1377 O O . GLU A 1 164 ? -10.724 -8.828 21.256 1.00 94.62 164 GLU A O 1
ATOM 1382 N N . TYR A 1 165 ? -10.202 -7.324 19.666 1.00 93.94 165 TYR A N 1
ATOM 1383 C CA . TYR A 1 165 ? -11.535 -6.731 19.616 1.00 93.94 165 TYR A CA 1
ATOM 1384 C C . TYR A 1 165 ? -12.604 -7.785 19.300 1.00 93.94 165 TYR A C 1
ATOM 1386 O O . TYR A 1 165 ? -13.594 -7.899 20.027 1.00 93.94 165 TYR A O 1
ATOM 1394 N N . ARG A 1 166 ? -12.396 -8.598 18.260 1.00 93.44 166 ARG A N 1
ATOM 1395 C CA . ARG A 1 166 ? -13.325 -9.661 17.855 1.0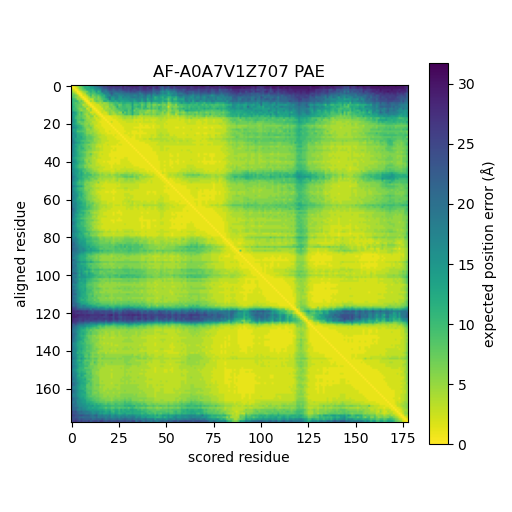0 93.44 166 ARG A CA 1
ATOM 1396 C C . ARG A 1 166 ? -13.546 -10.679 18.964 1.00 93.44 166 ARG A C 1
ATOM 1398 O O . ARG A 1 166 ? -14.702 -10.967 19.274 1.00 93.44 166 ARG A O 1
ATOM 1405 N N . ARG A 1 167 ? -12.475 -11.153 19.611 1.00 93.94 167 ARG A N 1
ATOM 1406 C CA . ARG A 1 167 ? -12.561 -12.067 20.765 1.00 93.94 167 ARG A CA 1
ATOM 1407 C C . ARG A 1 167 ? -13.398 -11.464 21.889 1.00 93.94 167 ARG A C 1
ATOM 1409 O O . ARG A 1 167 ? -14.305 -12.124 22.386 1.00 93.94 167 ARG A O 1
ATOM 1416 N N . SER A 1 168 ? -13.158 -10.196 22.238 1.00 94.50 168 SER A N 1
ATOM 1417 C CA . SER A 1 168 ? -13.904 -9.500 23.300 1.00 94.50 168 SER A CA 1
ATOM 1418 C C . SER A 1 168 ? -15.401 -9.335 22.995 1.00 94.50 168 SER A C 1
ATOM 1420 O O . SER A 1 168 ? -16.215 -9.190 23.907 1.00 94.50 168 SER A O 1
ATOM 1422 N N . ARG A 1 169 ? -15.777 -9.371 21.710 1.00 92.38 169 ARG A N 1
ATOM 1423 C CA . ARG A 1 169 ? -17.153 -9.229 21.215 1.00 92.38 169 ARG A CA 1
ATOM 1424 C C . ARG A 1 169 ? -17.796 -10.553 20.793 1.00 92.38 169 ARG A C 1
ATOM 1426 O O . ARG A 1 169 ? -18.923 -10.531 20.309 1.00 92.38 169 ARG A O 1
ATOM 1433 N N . GLY A 1 170 ? -17.109 -11.687 20.960 1.00 91.19 170 GLY A N 1
ATOM 1434 C CA . GLY A 1 170 ? -17.601 -12.998 20.523 1.00 91.19 170 GLY A CA 1
ATOM 1435 C C . GLY A 1 170 ? -17.745 -13.135 19.001 1.00 91.19 170 GLY A C 1
ATOM 1436 O O . GLY A 1 170 ? -18.557 -13.924 18.526 1.00 91.19 170 GLY A O 1
ATOM 1437 N N . MET A 1 171 ? -16.993 -12.350 18.225 1.00 89.25 171 MET A N 1
ATOM 1438 C CA . MET A 1 171 ? -16.991 -12.400 16.761 1.00 89.25 171 MET A CA 1
ATOM 1439 C C . MET A 1 171 ? -16.000 -13.451 16.246 1.00 89.25 171 MET A C 1
ATOM 1441 O O . MET A 1 171 ? -14.941 -13.658 16.838 1.00 89.25 171 MET A O 1
ATOM 1445 N N . LYS A 1 172 ? -16.303 -14.074 15.099 1.00 87.44 172 LYS A N 1
ATOM 1446 C CA . LYS A 1 172 ? -15.390 -15.018 14.435 1.00 87.44 172 LYS A CA 1
ATOM 1447 C C . LYS A 1 172 ? -14.123 -14.294 13.953 1.00 87.44 172 LYS A C 1
ATOM 1449 O O . LYS A 1 172 ? -14.209 -13.219 13.350 1.00 87.44 172 LYS A O 1
ATOM 1454 N N . GLU A 1 173 ? -12.960 -14.897 14.193 1.00 85.12 173 GLU A N 1
ATOM 1455 C CA . GLU A 1 173 ? -11.692 -14.450 13.610 1.00 85.12 173 GLU A CA 1
ATOM 1456 C C . GLU A 1 173 ? -11.647 -14.718 12.098 1.00 85.12 173 GLU A C 1
ATOM 1458 O O . GLU A 1 173 ? -12.177 -15.719 11.611 1.00 85.12 173 GLU A O 1
ATOM 1463 N N . LEU A 1 174 ? -10.996 -13.823 11.354 1.00 84.94 174 LEU A N 1
ATOM 1464 C CA . LEU A 1 174 ? -10.812 -13.939 9.906 1.00 84.94 174 LEU A CA 1
ATOM 1465 C C . LEU A 1 174 ? -9.413 -14.485 9.594 1.00 84.94 174 LEU A C 1
ATOM 1467 O O . LEU A 1 174 ? -8.531 -13.763 9.134 1.00 84.94 174 LEU A O 1
ATOM 1471 N N . VAL A 1 175 ? -9.188 -15.759 9.895 1.00 81.12 175 VAL A N 1
ATOM 1472 C CA . VAL A 1 175 ? -7.924 -16.443 9.577 1.00 81.12 175 VAL A CA 1
ATOM 1473 C C . VAL A 1 175 ? -7.942 -16.877 8.106 1.00 81.12 175 VAL A C 1
ATOM 1475 O O . VAL A 1 175 ? -9.005 -17.228 7.592 1.00 81.12 175 VAL A O 1
ATOM 1478 N N . ARG A 1 176 ? -6.795 -16.836 7.411 1.00 78.69 176 ARG A N 1
ATOM 1479 C CA . ARG A 1 176 ? -6.688 -17.407 6.057 1.00 78.69 176 ARG A CA 1
ATOM 1480 C C . ARG A 1 176 ? -6.863 -18.926 6.142 1.00 78.69 176 ARG A C 1
ATOM 1482 O O . ARG A 1 176 ? -6.154 -19.590 6.892 1.00 78.69 176 ARG A O 1
ATOM 1489 N N . GLU A 1 177 ? -7.806 -19.467 5.381 1.00 70.50 177 GLU A N 1
ATOM 1490 C CA . GLU A 1 177 ? -7.915 -20.911 5.164 1.00 70.50 177 GLU A CA 1
ATOM 1491 C C . GLU A 1 177 ? -6.843 -21.300 4.128 1.00 70.50 177 GLU A C 1
ATOM 1493 O O . GLU A 1 177 ? -6.820 -20.729 3.035 1.00 70.50 177 GLU A O 1
ATOM 1498 N N . TYR A 1 178 ? -5.913 -22.187 4.504 1.00 56.25 178 TYR A N 1
ATOM 1499 C CA . TYR A 1 178 ? -4.869 -22.733 3.621 1.00 56.25 178 TYR A CA 1
ATOM 1500 C C . TYR A 1 178 ? -5.324 -24.035 2.963 1.00 56.25 178 TYR A C 1
ATOM 1502 O O . TYR A 1 178 ? -5.966 -24.850 3.666 1.00 56.25 178 TYR A O 1
#

pLDDT: mean 88.6, std 11.91, range [45.38, 97.75]

Foldseek 3Di:
DDPPVVVVVVVLVVVCVLLVVLLVQCLPPDPVSNVVSLVVLLVCCQDQQVLSSLVVLVVQ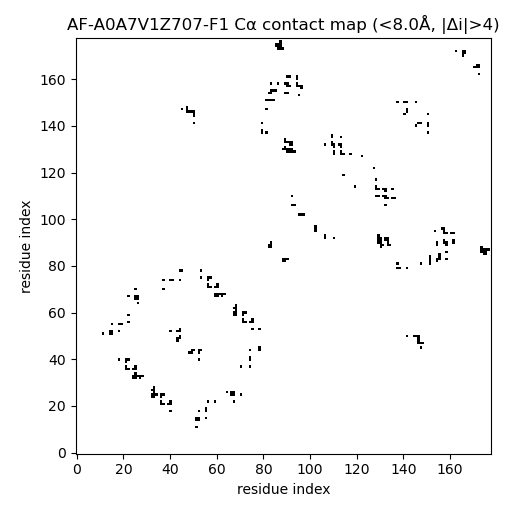CPDPRVSSVVSSVVSNVVSLPDDADWFQAFFFLVLQDPPDPPSVVLNVVLLVVLVVVDDPPDDDPPRVSRRSSLSVVSSVCVNVPPGSVVSNVRRNSSLVSRVVVCVVVVHDGGGDDD